Protein AF-Q4W584-F1 (afdb_monomer)

Structure (mmCIF, N/CA/C/O backbone):
data_AF-Q4W584-F1
#
_entry.id   AF-Q4W584-F1
#
loop_
_atom_site.group_PDB
_atom_site.id
_atom_site.type_symbol
_atom_site.label_atom_id
_atom_site.label_alt_id
_atom_site.label_comp_id
_atom_site.label_asym_id
_atom_site.label_entity_id
_atom_site.label_seq_id
_atom_site.pdbx_PDB_ins_code
_atom_site.Cartn_x
_atom_site.Cartn_y
_atom_site.Cartn_z
_atom_site.occupancy
_atom_site.B_iso_or_equiv
_atom_site.auth_seq_id
_atom_site.auth_comp_id
_atom_site.auth_asym_id
_atom_site.auth_atom_id
_atom_site.pdbx_PDB_model_num
ATOM 1 N N . MET A 1 1 ? 17.436 30.138 14.813 1.00 39.62 1 MET A N 1
ATOM 2 C CA . MET A 1 1 ? 16.181 29.634 14.200 1.00 39.62 1 MET A CA 1
ATOM 3 C C . MET A 1 1 ? 16.345 28.454 13.223 1.00 39.62 1 MET A C 1
ATOM 5 O O . MET A 1 1 ? 15.395 27.701 13.071 1.00 39.62 1 MET A O 1
ATOM 9 N N . LEU A 1 2 ? 17.533 28.168 12.662 1.00 39.31 2 LEU A N 1
ATOM 10 C CA . LEU A 1 2 ? 17.764 27.004 11.773 1.00 39.31 2 LEU A CA 1
ATOM 11 C C . LEU A 1 2 ? 17.894 25.613 12.455 1.00 39.31 2 LEU A C 1
ATOM 13 O O . LEU A 1 2 ? 17.966 24.593 11.772 1.00 39.31 2 LEU A O 1
ATOM 17 N N . LYS A 1 3 ? 17.895 25.519 13.794 1.00 31.67 3 LYS A N 1
ATOM 18 C CA . LYS A 1 3 ? 18.042 24.238 14.527 1.00 31.67 3 LYS A CA 1
ATOM 19 C C . LYS A 1 3 ? 16.734 23.434 14.685 1.00 31.67 3 LYS A C 1
ATOM 21 O O . LYS A 1 3 ? 16.803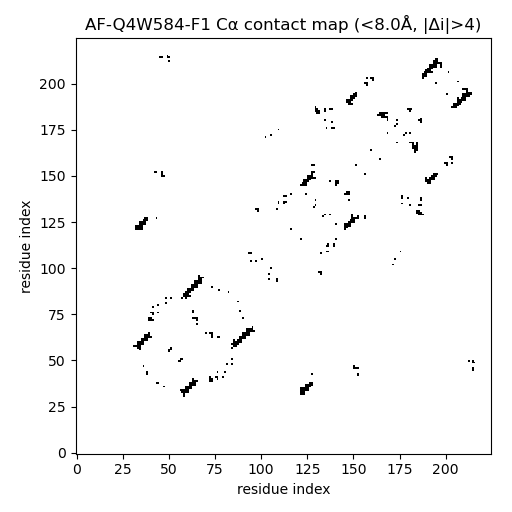 22.233 14.929 1.00 31.67 3 LYS A O 1
ATOM 26 N N . LYS A 1 4 ? 15.552 24.050 14.522 1.00 32.12 4 LYS A N 1
ATOM 27 C CA . LYS A 1 4 ? 14.242 23.368 14.659 1.00 32.12 4 LYS A CA 1
ATOM 28 C C . LYS A 1 4 ? 13.893 22.492 13.444 1.00 32.12 4 LYS A C 1
ATOM 30 O O . LYS A 1 4 ? 13.325 21.422 13.618 1.00 32.12 4 LYS A O 1
ATOM 35 N N . ILE A 1 5 ? 14.331 22.873 12.241 1.00 42.59 5 ILE A N 1
ATOM 36 C CA . ILE A 1 5 ? 14.031 22.148 10.990 1.00 42.59 5 ILE A CA 1
ATOM 37 C C . ILE A 1 5 ? 14.897 20.880 10.840 1.00 42.59 5 ILE A C 1
ATOM 39 O O . ILE A 1 5 ? 14.419 19.853 10.367 1.00 42.59 5 ILE A O 1
ATOM 43 N N . LYS A 1 6 ? 16.137 20.880 11.356 1.00 35.28 6 LYS A N 1
ATOM 44 C CA . LYS A 1 6 ? 16.992 19.673 11.414 1.00 35.28 6 LYS A CA 1
ATOM 45 C C . LYS A 1 6 ? 16.472 18.584 12.369 1.00 35.28 6 LYS A C 1
ATOM 47 O O . LYS A 1 6 ? 16.931 17.448 12.292 1.00 35.28 6 LYS A O 1
ATOM 52 N N . LYS A 1 7 ? 15.527 18.906 13.261 1.00 32.72 7 LYS A N 1
ATOM 53 C CA . LYS A 1 7 ? 15.078 18.016 14.346 1.00 32.72 7 LYS A CA 1
ATOM 54 C C . LYS A 1 7 ? 14.048 16.970 13.898 1.00 32.72 7 LYS A C 1
ATOM 56 O O . LYS A 1 7 ? 14.035 15.878 14.452 1.00 32.72 7 LYS A O 1
ATOM 61 N N . ALA A 1 8 ? 13.257 17.269 12.865 1.00 40.94 8 ALA A N 1
ATOM 62 C CA . ALA A 1 8 ? 12.279 16.337 12.295 1.00 40.94 8 ALA A CA 1
ATOM 63 C C . ALA A 1 8 ? 12.932 15.209 11.469 1.00 40.94 8 ALA A C 1
ATOM 65 O O . ALA A 1 8 ? 12.431 14.092 11.438 1.00 40.94 8 ALA A O 1
ATOM 66 N N . LEU A 1 9 ? 14.086 15.477 10.848 1.00 45.09 9 LEU A N 1
ATOM 67 C CA . LEU A 1 9 ? 14.711 14.563 9.883 1.00 45.09 9 LEU A CA 1
ATOM 68 C C . LEU A 1 9 ? 15.646 13.505 10.502 1.00 45.09 9 LEU A C 1
ATOM 70 O O . LEU A 1 9 ? 15.991 12.544 9.819 1.00 45.09 9 LEU A O 1
ATOM 74 N N . PHE A 1 10 ? 16.070 13.649 11.766 1.00 44.38 10 PHE A N 1
ATOM 75 C CA . PHE A 1 10 ? 17.166 12.831 12.323 1.00 44.38 10 PHE A CA 1
ATOM 76 C C . PHE A 1 10 ? 16.947 12.242 13.732 1.00 44.38 10 PHE A C 1
ATOM 78 O O . PHE A 1 10 ? 17.850 11.578 14.237 1.00 44.38 10 PHE A O 1
ATOM 85 N N . GLN A 1 11 ? 15.788 12.416 14.387 1.00 42.53 11 GLN A N 1
ATOM 86 C CA . GLN A 1 11 ? 15.551 11.855 15.735 1.00 42.53 11 GLN A CA 1
ATOM 87 C C . GLN A 1 11 ? 14.162 11.201 15.905 1.00 42.53 11 GLN A C 1
ATOM 89 O O . GLN A 1 11 ? 13.263 11.801 16.496 1.00 42.53 11 GLN A O 1
ATOM 94 N N . PRO A 1 12 ? 13.982 9.925 15.501 1.00 44.81 12 PRO A N 1
ATOM 95 C CA . PRO A 1 12 ? 12.712 9.199 15.644 1.00 44.81 12 PRO A CA 1
ATOM 96 C C . PRO A 1 12 ? 12.281 8.943 17.101 1.00 44.81 12 PRO A C 1
ATOM 98 O O . PRO A 1 12 ? 11.175 8.461 17.327 1.00 44.81 12 PRO A O 1
ATOM 101 N N . LYS A 1 13 ? 13.126 9.252 18.097 1.00 45.41 13 LYS A N 1
ATOM 102 C CA . LYS A 1 13 ? 12.775 9.162 19.525 1.00 45.41 13 LYS A CA 1
ATOM 103 C C . LYS A 1 13 ? 11.907 10.328 20.020 1.00 45.41 13 LYS A C 1
ATOM 105 O O . LYS A 1 13 ? 11.156 10.123 20.961 1.00 45.41 13 LYS A O 1
ATOM 110 N N . LYS A 1 14 ? 11.957 11.517 19.398 1.00 37.31 14 LYS A N 1
ATOM 111 C CA . LYS A 1 14 ? 11.139 12.670 19.835 1.00 37.31 14 LYS A CA 1
ATOM 112 C C . LYS A 1 14 ? 9.756 12.763 19.190 1.00 37.31 14 LYS A C 1
ATOM 114 O O . LYS A 1 14 ? 8.889 13.374 19.790 1.00 37.31 14 LYS A O 1
ATOM 119 N N . PHE A 1 15 ? 9.514 12.078 18.068 1.00 42.91 15 PHE A N 1
ATOM 120 C CA . PHE A 1 15 ? 8.156 11.895 17.525 1.00 42.91 15 PHE A CA 1
ATOM 121 C C . PHE A 1 15 ? 7.217 11.230 18.549 1.00 42.91 15 PHE A C 1
ATOM 123 O O . PHE A 1 15 ? 6.061 11.608 18.675 1.00 42.91 15 PHE A O 1
ATOM 130 N N . PHE A 1 16 ? 7.744 10.290 19.340 1.00 47.41 16 PHE A N 1
ATOM 131 C CA . PHE A 1 16 ? 6.968 9.574 20.352 1.00 47.41 16 PHE A CA 1
ATOM 132 C C . PHE A 1 16 ? 6.954 10.232 21.737 1.00 47.41 16 PHE A C 1
ATOM 134 O O . PHE A 1 16 ? 6.159 9.818 22.570 1.00 47.41 16 PHE A O 1
ATOM 141 N N . GLN A 1 17 ? 7.773 11.259 21.998 1.00 45.34 17 GLN A N 1
ATOM 142 C CA . GLN A 1 17 ? 7.655 12.006 23.258 1.00 45.34 17 GLN A CA 1
ATOM 143 C C . GLN A 1 17 ? 6.410 12.902 23.259 1.00 45.34 17 GLN A C 1
ATOM 145 O O . GLN A 1 17 ? 5.771 13.019 24.294 1.00 45.34 17 GLN A O 1
ATOM 150 N N . ASP A 1 18 ? 5.981 13.394 22.094 1.00 35.00 18 ASP A N 1
ATOM 151 C CA . ASP A 1 18 ? 4.674 14.055 21.943 1.00 35.00 18 ASP A CA 1
ATOM 152 C C . ASP A 1 18 ? 3.525 13.037 21.747 1.00 35.00 18 ASP A C 1
ATOM 154 O O . ASP A 1 18 ? 2.355 13.397 21.780 1.00 35.00 18 ASP A O 1
ATOM 158 N N . SER A 1 19 ? 3.851 11.744 21.596 1.00 40.00 19 SER A N 1
ATOM 159 C CA . SER A 1 19 ? 2.899 10.619 21.648 1.00 40.00 19 SER A CA 1
ATOM 160 C C . SER A 1 19 ? 2.818 9.977 23.043 1.00 40.00 19 SER A C 1
ATOM 162 O O . SER A 1 19 ? 2.273 8.881 23.173 1.00 40.00 19 SER A O 1
ATOM 164 N N . MET A 1 20 ? 3.310 10.648 24.099 1.00 34.47 20 MET A N 1
ATOM 165 C CA . MET A 1 20 ? 3.078 10.293 25.515 1.00 34.47 20 MET A CA 1
ATOM 166 C C . MET A 1 20 ? 1.612 10.520 25.951 1.00 34.47 20 MET A C 1
ATOM 168 O O . MET A 1 20 ? 1.325 10.973 27.052 1.00 34.47 20 MET A O 1
ATOM 172 N N . TRP A 1 21 ? 0.674 10.181 25.071 1.00 34.88 21 TRP A N 1
ATOM 173 C CA . TRP A 1 21 ? -0.704 9.812 25.392 1.00 34.88 21 TRP A CA 1
ATOM 174 C C . TRP A 1 21 ? -0.982 8.339 25.052 1.00 34.88 21 TRP A C 1
ATOM 176 O O . TRP A 1 21 ? -2.115 7.879 25.090 1.00 34.88 21 TRP A O 1
ATOM 186 N N . LEU A 1 22 ? 0.069 7.570 24.750 1.00 39.16 22 LEU A N 1
ATOM 187 C CA . LEU A 1 22 ? 0.070 6.113 24.843 1.00 39.16 22 LEU A CA 1
ATOM 188 C C . LEU A 1 22 ? 0.455 5.714 26.275 1.00 39.16 22 LEU A C 1
ATOM 190 O O . LEU A 1 22 ? 1.467 5.053 26.504 1.00 39.16 22 LEU A O 1
ATOM 194 N N . THR A 1 23 ? -0.330 6.169 27.254 1.00 34.34 23 THR A N 1
ATOM 195 C CA . THR A 1 23 ? -0.367 5.531 28.568 1.00 34.34 23 THR A CA 1
ATOM 196 C C . THR A 1 23 ? -0.984 4.154 28.375 1.00 34.34 23 THR A C 1
ATOM 198 O O . THR A 1 23 ? -2.119 3.989 27.933 1.00 34.34 23 THR A O 1
ATOM 201 N N . THR A 1 24 ? -0.176 3.140 28.644 1.00 37.69 24 THR A N 1
ATOM 202 C CA . THR A 1 24 ? -0.560 1.737 28.626 1.00 37.69 24 THR A CA 1
ATOM 203 C C . THR A 1 24 ? -1.602 1.483 29.711 1.00 37.69 24 THR A C 1
ATOM 205 O O . THR A 1 24 ? -1.254 1.266 30.870 1.00 37.69 24 THR A O 1
ATOM 208 N N . SER A 1 25 ? -2.880 1.484 29.333 1.00 34.62 25 SER A N 1
ATOM 209 C CA . SER A 1 25 ? -3.851 0.613 29.996 1.00 34.62 25 SER A CA 1
ATOM 210 C C . SER A 1 25 ? -3.393 -0.836 29.775 1.00 34.62 25 SER A C 1
ATOM 212 O O . SER A 1 25 ? -2.903 -1.139 28.678 1.00 34.62 25 SER A O 1
ATOM 214 N N . PRO A 1 26 ? -3.471 -1.731 30.775 1.00 37.78 26 PRO A N 1
ATOM 215 C CA . PRO A 1 26 ? -3.105 -3.126 30.586 1.00 37.78 26 PRO A CA 1
ATOM 216 C C . PRO A 1 26 ? -4.083 -3.742 29.581 1.00 37.78 26 PRO A C 1
ATOM 218 O O . PRO A 1 26 ? -5.236 -4.025 29.896 1.00 37.78 26 PRO A O 1
ATOM 221 N N . PHE A 1 27 ? -3.629 -3.891 28.336 1.00 33.59 27 PHE A N 1
ATOM 222 C CA . PHE A 1 27 ? -4.376 -4.545 27.271 1.00 33.59 27 PHE A CA 1
ATOM 223 C C . PHE A 1 27 ? -4.521 -6.026 27.616 1.00 33.59 27 PHE A C 1
ATOM 225 O O . PHE A 1 27 ? -3.619 -6.832 27.384 1.00 33.59 27 PHE A O 1
ATOM 232 N N . TYR A 1 28 ? -5.672 -6.375 28.178 1.00 35.62 28 TYR A N 1
ATOM 233 C CA . TYR A 1 28 ? -6.137 -7.749 28.223 1.00 35.62 28 TYR A CA 1
ATOM 234 C C . TYR A 1 28 ? -6.436 -8.235 26.795 1.00 35.62 28 TYR A C 1
ATOM 236 O O . TYR A 1 28 ? -6.962 -7.510 25.949 1.00 35.62 28 TYR A O 1
ATOM 244 N N . LEU A 1 29 ? -6.012 -9.468 26.528 1.00 45.41 29 LEU A N 1
ATOM 245 C CA . LEU A 1 29 ? -5.977 -10.140 25.233 1.00 45.41 29 LEU A CA 1
ATOM 246 C C . LEU A 1 29 ? -7.365 -10.310 24.592 1.00 45.41 29 LEU A C 1
ATOM 248 O O . LEU A 1 29 ? -8.146 -11.152 25.013 1.00 45.41 29 LEU A O 1
ATOM 252 N N . THR A 1 30 ? -7.624 -9.562 23.519 1.00 43.41 30 THR A N 1
ATOM 253 C CA . THR A 1 30 ? -8.010 -10.036 22.167 1.00 43.41 30 THR A CA 1
ATOM 254 C C . THR A 1 30 ? -8.001 -8.814 21.232 1.00 43.41 30 THR A C 1
ATOM 256 O O . THR A 1 30 ? -8.691 -7.841 21.525 1.00 43.41 30 THR A O 1
ATOM 259 N N . PRO A 1 31 ? -7.225 -8.764 20.129 1.00 42.69 31 PRO A N 1
ATOM 260 C CA . PRO A 1 31 ? -7.200 -7.552 19.316 1.00 42.69 31 PRO A CA 1
ATOM 261 C C . PRO A 1 31 ? -8.364 -7.554 18.310 1.00 42.69 31 PRO A C 1
ATOM 263 O O . PRO A 1 31 ? -8.594 -8.579 17.655 1.00 42.69 31 PRO A O 1
ATOM 266 N N . PRO A 1 32 ? -9.071 -6.427 18.095 1.00 50.06 32 PRO A N 1
ATOM 267 C CA . PRO A 1 32 ? -9.880 -6.292 16.900 1.00 50.06 32 PRO A CA 1
ATOM 268 C C . PRO A 1 32 ? -8.933 -6.275 15.690 1.00 50.06 32 PRO A C 1
ATOM 270 O O . PRO A 1 32 ? -7.861 -5.673 15.701 1.00 50.06 32 PRO A O 1
ATOM 273 N N . ARG A 1 33 ? -9.283 -7.023 14.649 1.00 60.34 33 ARG A N 1
ATOM 274 C CA . ARG A 1 33 ? -8.438 -7.250 13.471 1.00 60.34 33 ARG A CA 1
ATOM 275 C C . ARG A 1 33 ? -8.385 -5.981 12.603 1.00 60.34 33 ARG A C 1
ATOM 277 O O . ARG A 1 33 ? -9.228 -5.807 11.733 1.00 60.34 33 ARG A O 1
ATOM 284 N N . ASN A 1 34 ? -7.415 -5.097 12.853 1.00 84.31 34 ASN A N 1
ATOM 285 C CA . ASN A 1 34 ? -7.318 -3.779 12.204 1.00 84.31 34 ASN A CA 1
ATOM 286 C C . ASN A 1 34 ? -6.942 -3.840 10.710 1.00 84.31 34 ASN A C 1
ATOM 288 O O . ASN A 1 34 ? -6.159 -4.696 10.274 1.00 84.31 34 ASN A O 1
ATOM 292 N N . ASN A 1 35 ? -7.448 -2.863 9.951 1.00 96.38 35 ASN A N 1
ATOM 293 C CA . ASN A 1 35 ? -7.189 -2.655 8.525 1.00 96.38 35 ASN A CA 1
ATOM 294 C C . ASN A 1 35 ? -6.183 -1.510 8.324 1.00 96.38 35 ASN A C 1
ATOM 296 O O . ASN A 1 35 ? -6.482 -0.367 8.658 1.00 96.38 35 ASN A O 1
ATOM 300 N N . LEU A 1 36 ? -5.005 -1.778 7.756 1.00 97.50 36 LEU A N 1
ATOM 301 C CA . LEU A 1 36 ? -4.013 -0.747 7.435 1.00 97.50 36 LEU A CA 1
ATOM 302 C C . LEU A 1 36 ? -4.056 -0.386 5.949 1.00 97.50 36 LEU A C 1
ATOM 304 O O . LEU A 1 36 ? -3.663 -1.184 5.100 1.00 97.50 36 LEU A O 1
ATOM 308 N N . PHE A 1 37 ? -4.457 0.843 5.645 1.00 98.25 37 PHE A N 1
ATOM 309 C CA . PHE A 1 37 ? -4.428 1.417 4.304 1.00 98.25 37 PHE A CA 1
ATOM 310 C C . PHE A 1 37 ? -3.170 2.256 4.113 1.00 98.25 37 PHE A C 1
ATOM 312 O O . PHE A 1 37 ? -2.869 3.126 4.931 1.00 98.25 37 PHE A O 1
ATOM 319 N N . VAL A 1 38 ? -2.443 2.027 3.021 1.00 98.06 38 VAL A N 1
ATOM 320 C CA . VAL A 1 38 ? -1.234 2.788 2.688 1.00 98.06 38 VAL A CA 1
ATOM 321 C C . VAL A 1 38 ? -1.419 3.480 1.345 1.00 98.06 38 VAL A C 1
ATOM 323 O O . VAL A 1 38 ? -1.563 2.820 0.317 1.00 98.06 38 VAL A O 1
ATOM 326 N N . ILE A 1 39 ? -1.398 4.813 1.361 1.00 97.62 39 ILE A N 1
ATOM 327 C CA . ILE A 1 39 ? -1.640 5.659 0.187 1.00 97.62 39 ILE A CA 1
ATOM 328 C C . ILE A 1 39 ? -0.565 6.738 0.045 1.00 97.62 39 ILE A C 1
ATOM 330 O O . ILE A 1 39 ? 0.207 6.994 0.963 1.00 97.62 39 ILE A O 1
ATOM 334 N N . SER A 1 40 ? -0.532 7.410 -1.098 1.00 96.06 40 SER A N 1
ATOM 335 C CA . SER A 1 40 ? 0.436 8.453 -1.451 1.00 96.06 40 SER A CA 1
ATOM 336 C C . SER A 1 40 ? -0.197 9.673 -2.131 1.00 96.06 40 SER A C 1
ATOM 338 O O . SER A 1 40 ? 0.434 10.728 -2.213 1.00 96.06 40 SER A O 1
ATOM 340 N N . ASN A 1 41 ? -1.439 9.561 -2.615 1.00 95.44 41 ASN A N 1
ATOM 341 C CA . ASN A 1 41 ? -2.108 10.618 -3.371 1.00 95.44 41 ASN A CA 1
ATOM 342 C C . ASN A 1 41 ? -3.632 10.661 -3.119 1.00 95.44 41 ASN A C 1
ATOM 344 O O . ASN A 1 41 ? -4.192 9.804 -2.434 1.00 95.44 41 ASN A O 1
ATOM 348 N N . LEU A 1 42 ? -4.297 11.692 -3.653 1.00 94.31 42 LEU A N 1
ATOM 349 C CA . LEU A 1 42 ? -5.730 11.935 -3.446 1.00 94.31 42 LEU A CA 1
ATOM 350 C C . LEU A 1 42 ? -6.631 10.947 -4.205 1.00 94.31 42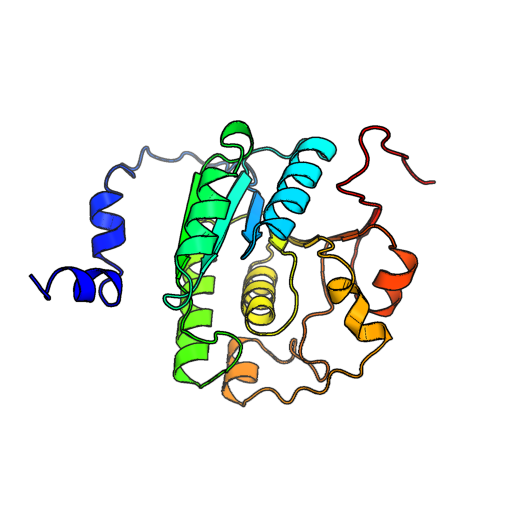 LEU A C 1
ATOM 352 O O . LEU A 1 42 ? -7.676 10.560 -3.690 1.00 94.31 42 LEU A O 1
ATOM 356 N N . GLY A 1 43 ? -6.223 10.503 -5.397 1.00 93.62 43 GLY A N 1
ATOM 357 C CA . GLY A 1 43 ? -6.966 9.492 -6.155 1.00 93.62 43 GLY A CA 1
ATOM 358 C C . GLY A 1 43 ? -7.079 8.183 -5.373 1.00 93.62 43 GLY A C 1
ATOM 359 O O . GLY A 1 43 ? -8.167 7.630 -5.228 1.00 93.62 43 GLY A O 1
ATOM 360 N N . GLN A 1 44 ? -5.975 7.763 -4.755 1.00 96.25 44 GLN A N 1
ATOM 361 C CA . GLN A 1 44 ? -5.922 6.590 -3.885 1.00 96.25 44 GLN A CA 1
ATOM 362 C C . GLN A 1 44 ? -6.817 6.731 -2.643 1.00 96.25 44 GLN A C 1
ATOM 364 O O . GLN A 1 44 ? -7.483 5.771 -2.257 1.00 96.25 44 GLN A O 1
ATOM 369 N N . LEU A 1 45 ? -6.894 7.926 -2.041 1.00 97.00 45 LEU A N 1
ATOM 370 C CA . LEU A 1 45 ? -7.807 8.183 -0.922 1.00 97.00 45 LEU A CA 1
ATOM 371 C C . LEU A 1 45 ? -9.267 7.926 -1.323 1.00 97.00 45 LEU A C 1
ATOM 373 O O . LEU A 1 45 ? -10.001 7.276 -0.581 1.00 97.00 45 LEU A O 1
ATOM 377 N N . ASN A 1 46 ? -9.686 8.398 -2.498 1.00 95.12 46 ASN A N 1
ATOM 378 C CA . ASN A 1 46 ? -11.060 8.215 -2.968 1.00 95.12 46 ASN A CA 1
ATOM 379 C C . ASN A 1 46 ? -11.410 6.731 -3.149 1.00 95.12 46 ASN A C 1
ATOM 381 O O . ASN A 1 46 ? -12.481 6.299 -2.716 1.00 95.12 46 ASN A O 1
ATOM 385 N N . GLN A 1 47 ? -10.491 5.944 -3.716 1.00 95.44 47 GLN A N 1
ATOM 386 C CA . GLN A 1 47 ? -10.642 4.494 -3.872 1.00 95.44 47 GLN A CA 1
ATOM 387 C C . GLN A 1 47 ? -10.783 3.798 -2.511 1.00 95.44 47 GLN A C 1
ATOM 389 O O . GLN A 1 47 ? -11.745 3.065 -2.280 1.00 95.44 47 GLN A O 1
ATOM 394 N N . VAL A 1 48 ? -9.879 4.096 -1.570 1.00 96.88 48 VAL A N 1
ATOM 395 C CA . VAL A 1 48 ? -9.891 3.519 -0.217 1.00 96.88 48 VAL A CA 1
ATOM 396 C C . VAL A 1 48 ? -11.184 3.841 0.528 1.00 96.88 48 VAL A C 1
ATOM 398 O O . VAL A 1 48 ? -11.825 2.940 1.062 1.00 96.88 48 VAL A O 1
ATOM 401 N N . GLN A 1 49 ? -11.609 5.106 0.547 1.00 97.00 49 GLN A N 1
ATOM 402 C CA . GLN A 1 49 ? -12.835 5.496 1.249 1.00 97.00 49 GLN A CA 1
ATOM 403 C C . GLN A 1 49 ? -14.079 4.844 0.640 1.00 97.00 49 GLN A C 1
ATOM 405 O O . GLN A 1 49 ? -15.019 4.523 1.366 1.00 97.00 49 GLN A O 1
ATOM 410 N N . SER A 1 50 ? -14.095 4.644 -0.678 1.00 95.62 50 SER A N 1
ATOM 411 C CA . SER A 1 50 ? -15.196 3.961 -1.363 1.00 95.62 50 SER A CA 1
ATOM 412 C C . SER A 1 50 ? -15.232 2.480 -0.998 1.00 95.62 50 SER A C 1
ATOM 414 O O . SER A 1 50 ? -16.291 1.969 -0.640 1.00 95.62 50 SER A O 1
ATOM 416 N N . LEU A 1 51 ? -14.073 1.811 -0.991 1.00 96.00 51 LEU A N 1
ATOM 417 C CA . LEU A 1 51 ? -13.959 0.417 -0.568 1.00 96.00 51 LEU A CA 1
ATOM 418 C C . LEU A 1 51 ? -14.427 0.226 0.879 1.00 96.00 51 LEU A C 1
ATOM 420 O O . LEU A 1 51 ? -15.246 -0.654 1.132 1.00 96.00 51 LEU A O 1
ATOM 424 N N . ILE A 1 52 ? -13.962 1.078 1.802 1.00 96.00 52 ILE A N 1
ATOM 425 C CA . ILE A 1 52 ? -14.357 1.035 3.218 1.00 96.00 52 ILE A CA 1
ATOM 426 C C . ILE A 1 52 ? -15.879 1.113 3.354 1.00 96.00 52 ILE A C 1
ATOM 428 O O . ILE A 1 52 ? -16.465 0.311 4.075 1.00 96.00 52 ILE A O 1
ATOM 432 N N . LYS A 1 53 ? -16.531 2.041 2.642 1.00 95.25 53 LYS A N 1
ATOM 433 C CA . LYS A 1 53 ? -17.991 2.206 2.697 1.00 95.25 53 LYS A CA 1
ATOM 434 C C . LYS A 1 53 ? -18.736 1.000 2.128 1.00 95.25 53 LYS A C 1
ATOM 436 O O . LYS A 1 53 ? -19.665 0.515 2.763 1.00 95.25 53 LYS A O 1
ATOM 441 N N . ILE A 1 54 ? -18.330 0.513 0.954 1.00 91.56 54 ILE A N 1
ATOM 442 C CA . ILE A 1 54 ? -18.994 -0.607 0.268 1.00 91.56 54 ILE A CA 1
ATOM 443 C C . ILE A 1 54 ? -18.863 -1.898 1.080 1.00 91.56 54 ILE A C 1
ATOM 445 O O . ILE A 1 54 ? -19.843 -2.611 1.275 1.00 91.56 54 ILE A O 1
ATOM 449 N N . GLN A 1 55 ? -17.661 -2.186 1.582 1.00 91.56 55 GLN A N 1
ATOM 450 C CA . GLN A 1 55 ? -17.376 -3.399 2.354 1.00 91.56 55 GLN A CA 1
ATOM 451 C C . GLN A 1 55 ? -17.667 -3.241 3.850 1.00 91.56 55 GLN A C 1
ATOM 453 O O . GLN A 1 55 ? -17.478 -4.193 4.603 1.00 91.56 55 GLN A O 1
ATOM 458 N N . LYS A 1 56 ? -18.134 -2.059 4.277 1.00 92.38 56 LYS A N 1
ATOM 459 C CA . LYS A 1 56 ? -18.427 -1.712 5.676 1.00 92.38 56 LYS A CA 1
ATOM 460 C C . LYS A 1 56 ? -17.256 -2.044 6.613 1.00 92.38 56 LYS A C 1
ATOM 462 O O . LYS A 1 56 ? -17.454 -2.578 7.701 1.00 92.38 56 LYS A O 1
ATOM 467 N N . LEU A 1 57 ? -16.031 -1.753 6.171 1.00 93.62 57 LEU A N 1
ATOM 468 C CA . LEU A 1 57 ? -14.817 -2.036 6.938 1.00 93.62 57 LEU A CA 1
ATOM 469 C C . LEU A 1 57 ? -14.738 -1.112 8.155 1.00 93.62 57 LEU A C 1
ATOM 471 O O . LEU A 1 57 ? -14.910 0.103 8.035 1.00 93.62 57 LEU A O 1
ATOM 475 N N . THR A 1 58 ? -14.434 -1.680 9.315 1.00 92.69 58 THR A N 1
ATOM 476 C CA . THR A 1 58 ? -14.229 -0.951 10.572 1.00 92.69 58 THR A CA 1
ATOM 477 C C . THR A 1 58 ? -12.777 -1.059 11.031 1.00 92.69 58 THR A C 1
ATOM 479 O O . THR A 1 58 ? -11.991 -1.830 10.478 1.00 92.69 58 THR A O 1
ATOM 482 N N . ASN A 1 59 ? -12.407 -0.260 12.033 1.00 92.94 59 ASN A N 1
ATOM 483 C CA . ASN A 1 59 ? -11.081 -0.263 12.656 1.00 92.94 59 ASN A CA 1
ATOM 484 C C . ASN A 1 59 ? -9.955 -0.037 11.636 1.00 92.94 59 ASN A C 1
ATOM 486 O O . ASN A 1 59 ? -9.003 -0.814 11.486 1.00 92.94 59 ASN A O 1
ATOM 490 N N . ASN A 1 60 ? -10.136 1.028 10.853 1.00 95.69 60 ASN A N 1
ATOM 491 C CA . ASN A 1 60 ? -9.268 1.373 9.739 1.00 95.69 60 ASN A CA 1
ATOM 492 C C . ASN A 1 60 ? -8.212 2.389 10.174 1.00 95.69 60 ASN A C 1
ATOM 494 O O . ASN A 1 60 ? -8.519 3.421 10.771 1.00 95.69 60 ASN A O 1
ATOM 498 N N . LEU A 1 61 ? -6.972 2.139 9.780 1.00 95.75 61 LEU A N 1
ATOM 499 C CA . LEU A 1 61 ? -5.838 3.031 9.954 1.00 95.75 61 LEU A CA 1
ATOM 500 C C . LEU A 1 61 ? -5.349 3.483 8.584 1.00 95.75 61 LEU A C 1
ATOM 502 O O . LEU A 1 61 ? -5.228 2.673 7.663 1.00 95.75 61 LEU A O 1
ATOM 506 N N . LEU A 1 62 ? -5.022 4.765 8.457 1.00 96.31 62 LEU A N 1
ATOM 507 C CA . LEU A 1 62 ? -4.480 5.329 7.226 1.00 96.31 62 LEU A CA 1
ATOM 508 C C . LEU A 1 62 ? -3.026 5.749 7.421 1.00 96.31 62 LEU A C 1
ATOM 510 O O . LEU A 1 62 ? -2.712 6.519 8.323 1.00 96.31 62 LEU A O 1
ATOM 514 N N . VAL A 1 63 ? -2.140 5.304 6.536 1.00 96.31 63 VAL A N 1
ATOM 515 C CA . VAL A 1 63 ? -0.770 5.8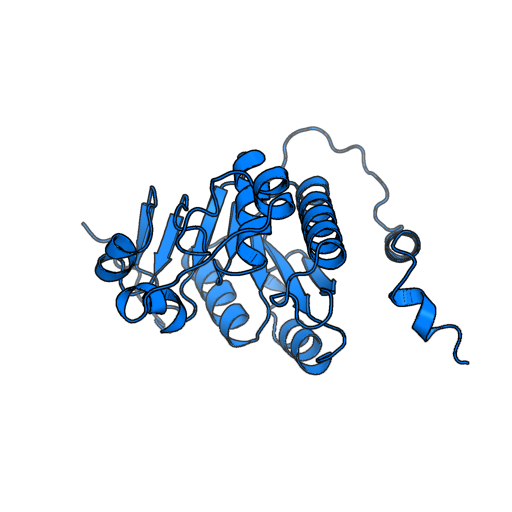12 6.416 1.00 96.31 63 VAL A CA 1
ATOM 516 C C . VAL A 1 63 ? -0.625 6.529 5.081 1.00 96.31 63 VAL A C 1
ATOM 518 O O . VAL A 1 63 ? -0.771 5.934 4.014 1.00 96.31 63 VAL A O 1
ATOM 521 N N . ILE A 1 64 ? -0.293 7.814 5.151 1.00 95.75 64 ILE A N 1
ATOM 522 C CA . ILE A 1 64 ? -0.037 8.676 4.002 1.00 95.75 64 ILE A CA 1
ATOM 523 C C . ILE A 1 64 ? 1.478 8.775 3.810 1.00 95.75 64 ILE A C 1
ATOM 525 O O . ILE A 1 64 ? 2.188 9.435 4.575 1.00 95.75 64 ILE A O 1
ATOM 529 N N . LEU A 1 65 ? 1.977 8.109 2.775 1.00 96.00 65 LEU A N 1
ATOM 530 C CA . LEU A 1 65 ? 3.365 8.170 2.344 1.00 96.00 65 LEU A CA 1
ATOM 531 C C . LEU A 1 65 ? 3.646 9.520 1.682 1.00 96.00 65 LEU A C 1
ATOM 533 O O . LEU A 1 65 ? 2.902 9.967 0.810 1.00 96.00 65 LEU A O 1
ATOM 537 N N . TYR A 1 66 ? 4.753 10.156 2.050 1.00 94.31 66 TYR A N 1
ATOM 538 C CA . TYR A 1 66 ? 5.185 11.399 1.417 1.00 94.31 66 TYR A CA 1
ATOM 539 C C . TYR A 1 66 ? 6.705 11.511 1.358 1.00 94.31 66 TYR A C 1
ATOM 541 O O . TYR A 1 66 ? 7.426 10.709 1.938 1.00 94.31 66 TYR A O 1
ATOM 549 N N . THR A 1 67 ? 7.215 12.523 0.658 1.00 93.81 67 THR A N 1
ATOM 550 C CA . THR A 1 67 ? 8.636 12.894 0.717 1.00 93.81 67 THR A CA 1
ATOM 551 C C . THR A 1 67 ? 8.757 14.386 0.987 1.00 93.81 67 THR A C 1
ATOM 553 O O . THR A 1 67 ? 7.877 15.159 0.602 1.00 93.81 67 THR A O 1
ATOM 556 N N . SER A 1 68 ? 9.886 14.829 1.541 1.00 91.38 68 SER A N 1
ATOM 557 C CA . SER A 1 68 ? 10.176 16.262 1.712 1.00 91.38 68 SER A CA 1
ATOM 558 C C . SER A 1 68 ? 10.131 17.100 0.424 1.00 91.38 68 SER A C 1
ATOM 560 O O . SER A 1 68 ? 10.115 18.324 0.514 1.00 91.38 68 SER A O 1
ATOM 562 N N . LYS A 1 69 ? 10.104 16.488 -0.774 1.00 92.50 69 LYS A N 1
ATOM 563 C CA . LYS A 1 69 ? 9.952 17.213 -2.049 1.00 92.50 69 LYS A CA 1
ATOM 564 C C . LYS A 1 69 ? 8.526 17.740 -2.253 1.00 92.50 69 LYS A C 1
ATOM 566 O O . LYS A 1 69 ? 8.350 18.748 -2.926 1.00 92.50 69 LYS A O 1
ATOM 571 N N . ASN A 1 70 ? 7.514 17.077 -1.689 1.00 89.31 70 ASN A N 1
ATOM 572 C CA . ASN A 1 70 ? 6.117 17.470 -1.846 1.00 89.31 70 ASN A CA 1
ATOM 573 C C . ASN A 1 70 ? 5.356 17.334 -0.522 1.00 89.31 70 ASN A C 1
ATOM 575 O O . ASN A 1 70 ? 4.801 16.285 -0.211 1.00 89.31 70 ASN A O 1
ATOM 579 N N . LEU A 1 71 ? 5.307 18.432 0.234 1.00 92.31 71 LEU A N 1
ATOM 580 C CA . LEU A 1 71 ? 4.523 18.532 1.469 1.00 92.31 71 LEU A CA 1
ATOM 581 C C . LEU A 1 71 ? 3.076 18.987 1.226 1.00 92.31 71 LEU A C 1
ATOM 583 O O . LEU A 1 71 ? 2.268 18.945 2.150 1.00 92.31 71 LEU A O 1
ATOM 587 N N . LYS A 1 72 ? 2.740 19.443 0.010 1.00 95.06 72 LYS A N 1
ATOM 588 C CA . LYS A 1 72 ? 1.380 19.888 -0.329 1.00 95.06 72 LYS A CA 1
ATOM 589 C C . LYS A 1 72 ? 0.432 18.694 -0.410 1.00 95.06 72 LYS A C 1
ATOM 591 O O . LYS A 1 72 ? -0.639 18.733 0.184 1.00 95.06 72 LYS A O 1
ATOM 596 N N . MET A 1 73 ? 0.859 17.614 -1.066 1.00 93.62 73 MET A N 1
ATOM 597 C CA . MET A 1 73 ? 0.022 16.423 -1.211 1.00 93.62 73 MET A CA 1
ATOM 598 C C . MET A 1 73 ? -0.380 15.736 0.100 1.00 93.62 73 MET A C 1
ATOM 600 O O . MET A 1 73 ? -1.577 15.533 0.286 1.00 93.62 73 MET A O 1
ATOM 604 N N . PRO A 1 74 ? 0.528 15.405 1.040 1.00 93.88 74 PRO A N 1
ATOM 605 C CA . PRO A 1 74 ? 0.114 14.773 2.294 1.00 93.88 74 PRO A CA 1
ATOM 606 C C . PRO A 1 74 ? -0.847 15.644 3.110 1.00 93.88 74 PRO A C 1
ATOM 608 O O . PRO A 1 74 ? -1.759 15.112 3.734 1.00 93.88 74 PRO A O 1
ATOM 611 N N . LYS A 1 75 ? -0.693 16.977 3.066 1.00 92.44 75 LYS A N 1
ATOM 612 C CA . LYS A 1 75 ? -1.631 17.912 3.706 1.00 92.44 75 LYS A CA 1
ATOM 613 C C . LYS A 1 75 ? -3.014 17.843 3.066 1.00 92.44 75 LYS A C 1
ATOM 615 O O . LYS A 1 75 ? -3.995 17.707 3.787 1.00 92.44 75 LYS A O 1
ATOM 620 N N . LEU A 1 76 ? -3.078 17.887 1.734 1.00 95.44 76 LEU A N 1
ATOM 621 C CA . LEU A 1 76 ? -4.336 17.803 0.994 1.00 95.44 76 LEU A CA 1
ATOM 622 C C . LEU A 1 76 ? -5.064 16.480 1.267 1.00 95.44 76 LEU A C 1
ATOM 624 O O . LEU A 1 76 ? -6.257 16.487 1.554 1.00 95.44 76 LEU A O 1
ATOM 628 N N . VAL A 1 77 ? -4.344 15.355 1.232 1.00 95.12 77 VAL A N 1
ATOM 629 C CA . VAL A 1 77 ? -4.903 14.029 1.543 1.00 95.12 77 VAL A CA 1
ATOM 630 C C . VAL A 1 77 ? -5.425 13.990 2.978 1.00 95.12 77 VAL A C 1
ATOM 632 O O . VAL A 1 77 ? -6.565 13.596 3.197 1.00 95.12 77 VAL A O 1
ATOM 635 N N . HIS A 1 78 ? -4.634 14.449 3.951 1.00 93.50 78 HIS A N 1
ATOM 636 C CA . HIS A 1 78 ? -5.046 14.472 5.354 1.00 93.50 78 HIS A CA 1
ATOM 637 C C . HIS A 1 78 ? -6.284 15.354 5.592 1.00 93.50 78 HIS A C 1
ATOM 639 O O . HIS A 1 78 ? -7.154 14.994 6.377 1.00 93.50 78 HIS A O 1
ATOM 645 N N . GLN A 1 79 ? -6.381 16.508 4.927 1.00 94.25 79 GLN A N 1
ATOM 646 C CA . GLN A 1 79 ? -7.543 17.400 5.020 1.00 94.25 79 GLN A CA 1
ATOM 647 C C . GLN A 1 79 ? -8.793 16.818 4.351 1.00 94.25 79 GLN A C 1
ATOM 649 O O . GLN A 1 79 ? -9.897 17.041 4.835 1.00 94.25 79 GLN A O 1
ATOM 654 N N . SER A 1 80 ? -8.617 16.071 3.259 1.00 96.44 80 SER A N 1
ATOM 655 C CA . SER A 1 80 ? -9.721 15.486 2.484 1.00 96.44 80 SER A CA 1
ATOM 656 C C . SER A 1 80 ? -10.224 14.156 3.054 1.00 96.44 80 SER A C 1
ATOM 658 O O . SER A 1 80 ? -11.277 13.669 2.644 1.00 96.44 80 SER A O 1
ATOM 660 N N . ALA A 1 81 ? -9.470 13.537 3.965 1.00 95.94 81 ALA A N 1
ATOM 661 C CA . ALA A 1 81 ? -9.839 12.267 4.570 1.00 95.94 81 ALA A CA 1
ATOM 662 C C . ALA A 1 81 ? -11.060 12.426 5.487 1.00 95.94 81 ALA A C 1
ATOM 664 O O . ALA A 1 81 ? -11.071 13.230 6.420 1.00 95.94 81 ALA A O 1
ATOM 665 N N . ASN A 1 82 ? -12.084 11.610 5.246 1.00 96.25 82 ASN A N 1
ATOM 666 C CA . ASN A 1 82 ? -13.235 11.488 6.122 1.00 96.25 82 ASN A CA 1
ATOM 667 C C . ASN A 1 82 ? -12.808 10.785 7.414 1.00 96.25 82 ASN A C 1
ATOM 669 O O . ASN A 1 82 ? -12.616 9.569 7.446 1.00 96.25 82 ASN A O 1
ATOM 673 N N . LYS A 1 83 ? -12.693 11.570 8.485 1.00 91.75 83 LYS A N 1
ATOM 674 C CA . LYS A 1 83 ? -12.230 11.115 9.799 1.00 91.75 83 LYS A CA 1
ATOM 675 C C . LYS A 1 83 ? -13.125 10.044 10.425 1.00 91.75 83 LYS A C 1
ATOM 677 O O . LYS A 1 83 ? -12.637 9.265 11.224 1.00 91.75 83 LYS A O 1
ATOM 682 N N . ASN A 1 84 ? -14.391 9.939 10.019 1.00 95.00 84 ASN A N 1
ATOM 683 C CA . ASN A 1 84 ? -15.289 8.900 10.530 1.00 95.00 84 ASN A CA 1
ATOM 684 C C . ASN A 1 84 ? -14.962 7.510 9.963 1.00 95.00 84 ASN A C 1
ATOM 686 O O . ASN A 1 84 ? -15.460 6.512 10.469 1.00 95.00 84 ASN A O 1
ATOM 690 N N . LEU A 1 85 ? -14.160 7.433 8.895 1.00 95.25 85 LEU A N 1
ATOM 691 C CA . LEU A 1 85 ? -13.755 6.164 8.292 1.00 95.25 85 LEU A CA 1
ATOM 692 C C . LEU A 1 85 ? -12.459 5.611 8.878 1.00 95.25 85 LEU A C 1
ATOM 694 O O . LEU A 1 85 ? -12.171 4.445 8.628 1.00 95.25 85 LEU A O 1
ATOM 698 N N . PHE A 1 86 ? -11.682 6.412 9.614 1.00 94.00 86 PHE A N 1
ATOM 699 C CA . PHE A 1 86 ? -10.357 6.036 10.103 1.00 94.00 86 PHE A CA 1
ATOM 700 C C . PHE A 1 86 ? -10.199 6.375 11.583 1.00 94.00 86 PHE A C 1
ATOM 702 O O . PHE A 1 86 ? -10.345 7.529 11.970 1.00 94.00 86 PHE A O 1
ATOM 709 N N . GLU A 1 87 ? -9.802 5.396 12.392 1.00 90.62 87 GLU A N 1
ATOM 710 C CA . GLU A 1 87 ? -9.482 5.615 13.809 1.00 90.62 87 GLU A CA 1
ATOM 711 C C . GLU A 1 87 ? -8.269 6.532 13.973 1.00 90.62 87 GLU A C 1
ATOM 713 O O . GLU A 1 87 ? -8.161 7.300 14.927 1.00 90.62 87 GLU A O 1
ATOM 718 N N . SER A 1 88 ? -7.313 6.436 13.049 1.00 88.56 88 SER A N 1
ATOM 719 C CA . SER A 1 88 ? -6.109 7.257 13.050 1.00 88.56 88 SER A CA 1
ATOM 720 C C . SER A 1 88 ? -5.536 7.412 11.649 1.00 88.56 88 SER A C 1
ATOM 722 O O . SER A 1 88 ? -5.617 6.515 10.804 1.00 88.56 88 SER A O 1
ATOM 724 N N . ILE A 1 89 ? -4.920 8.572 11.421 1.00 91.06 89 ILE A N 1
ATOM 725 C CA . ILE A 1 89 ? -4.252 8.932 10.172 1.00 91.06 89 ILE A CA 1
ATOM 726 C C . ILE A 1 89 ? -2.817 9.338 10.500 1.00 91.06 89 ILE A C 1
ATOM 728 O O . ILE A 1 89 ? -2.581 10.268 11.268 1.00 91.06 89 ILE A O 1
ATOM 732 N N . TYR A 1 90 ? -1.853 8.661 9.887 1.00 90.19 90 TYR A N 1
ATOM 733 C CA . TYR A 1 90 ? -0.428 8.891 10.086 1.00 90.19 90 TYR A CA 1
ATOM 734 C C . TYR A 1 90 ? 0.224 9.415 8.812 1.00 90.19 90 TYR A C 1
ATOM 736 O O . TYR A 1 90 ? -0.056 8.947 7.709 1.00 90.19 90 TYR A O 1
ATOM 744 N N . LEU A 1 91 ? 1.160 10.348 8.970 1.00 92.12 91 LEU A N 1
ATOM 745 C CA . LEU A 1 91 ? 2.065 10.755 7.900 1.00 92.12 91 LEU A CA 1
ATOM 746 C C . LEU A 1 91 ? 3.373 9.978 8.025 1.00 92.12 91 LEU A C 1
ATOM 748 O O . LEU A 1 91 ? 3.948 9.895 9.110 1.00 92.12 91 LEU A O 1
ATOM 752 N N . PHE A 1 92 ? 3.868 9.446 6.913 1.00 92.50 92 PHE A N 1
ATOM 753 C CA . PHE A 1 92 ? 5.112 8.693 6.893 1.00 92.50 92 PHE A CA 1
ATOM 754 C C . PHE A 1 92 ? 6.060 9.195 5.804 1.00 92.50 92 PHE A C 1
ATOM 756 O O . PHE A 1 92 ? 5.794 9.069 4.607 1.00 92.50 92 PHE A O 1
ATOM 763 N N . GLU A 1 93 ? 7.185 9.769 6.235 1.00 93.19 93 GLU A N 1
ATOM 764 C CA . GLU A 1 93 ? 8.186 10.308 5.320 1.00 93.19 93 GLU A CA 1
ATOM 765 C C . GLU A 1 93 ? 9.088 9.211 4.757 1.00 93.19 93 GLU A C 1
ATOM 767 O O . GLU A 1 93 ? 9.765 8.479 5.481 1.00 93.19 93 GLU A O 1
ATOM 772 N N . LEU A 1 94 ? 9.153 9.158 3.435 1.00 92.25 94 LEU A N 1
ATOM 773 C CA . LEU A 1 94 ? 10.104 8.376 2.672 1.00 92.25 94 LEU A CA 1
ATOM 774 C C . LEU A 1 94 ? 11.299 9.236 2.230 1.00 92.25 94 LEU A C 1
ATOM 776 O O . LEU A 1 94 ? 11.176 10.454 2.044 1.00 92.25 94 LEU A O 1
ATOM 780 N N . PRO A 1 95 ? 12.460 8.607 1.964 1.00 92.12 95 PRO A N 1
ATOM 781 C CA . PRO A 1 95 ? 13.566 9.276 1.294 1.00 92.12 95 PRO A CA 1
ATOM 782 C C . PRO A 1 95 ? 13.131 9.874 -0.049 1.00 92.12 95 PRO A C 1
ATOM 784 O O . PRO A 1 95 ? 12.275 9.330 -0.747 1.00 92.12 95 PRO A O 1
ATOM 787 N N . ARG A 1 96 ? 13.775 10.972 -0.459 1.00 90.88 96 ARG A N 1
ATOM 788 C CA . ARG A 1 96 ? 13.537 11.574 -1.779 1.00 90.88 96 ARG A CA 1
ATOM 789 C C . ARG A 1 96 ? 13.795 10.564 -2.900 1.00 90.88 96 ARG A C 1
ATOM 791 O O . ARG A 1 96 ? 14.810 9.855 -2.888 1.00 90.88 96 ARG A O 1
ATOM 798 N N . SER A 1 97 ? 12.890 10.562 -3.879 1.00 88.69 97 SER A N 1
ATOM 799 C CA . SER A 1 97 ? 12.860 9.604 -4.991 1.00 88.69 97 SER A CA 1
ATOM 800 C C . SER A 1 97 ? 12.939 8.163 -4.469 1.00 88.69 97 SER A C 1
ATOM 802 O O . SER A 1 97 ? 13.969 7.511 -4.654 1.00 88.69 97 SER A O 1
ATOM 804 N N . PRO A 1 98 ? 11.898 7.679 -3.765 1.00 86.31 98 PRO A N 1
ATOM 805 C CA . PRO A 1 98 ? 11.958 6.417 -3.029 1.00 86.31 98 PRO A CA 1
ATOM 806 C C . PRO A 1 98 ? 12.068 5.188 -3.940 1.00 86.31 98 PRO A C 1
ATOM 808 O O . PRO A 1 98 ? 12.526 4.153 -3.478 1.00 86.31 98 PRO A O 1
ATOM 811 N N . ASN A 1 99 ? 11.730 5.320 -5.227 1.00 85.88 99 ASN A N 1
ATOM 812 C CA . ASN A 1 99 ? 11.940 4.286 -6.245 1.00 85.88 99 ASN A CA 1
ATOM 813 C C . ASN A 1 99 ? 13.355 4.295 -6.855 1.00 85.88 99 ASN A C 1
ATOM 815 O O . ASN A 1 99 ? 13.724 3.343 -7.530 1.00 85.88 99 ASN A O 1
ATOM 819 N N . ASN A 1 100 ? 14.168 5.335 -6.619 1.00 86.25 100 ASN A N 1
ATOM 820 C CA . ASN A 1 100 ? 15.584 5.323 -6.993 1.00 86.25 100 ASN A CA 1
ATOM 821 C C . ASN A 1 100 ? 16.396 4.737 -5.829 1.00 86.25 100 ASN A C 1
ATOM 823 O O . ASN A 1 100 ? 16.735 5.445 -4.865 1.00 86.25 100 ASN A O 1
ATOM 827 N N . ILE A 1 101 ? 16.636 3.430 -5.923 1.00 82.50 101 ILE A N 1
ATOM 828 C CA . ILE A 1 101 ? 17.144 2.591 -4.845 1.00 82.50 101 ILE A CA 1
ATOM 829 C C . ILE A 1 101 ? 18.668 2.638 -4.771 1.00 82.50 101 ILE A C 1
ATOM 831 O O . ILE A 1 101 ? 19.383 2.235 -5.680 1.00 82.50 101 ILE A O 1
ATOM 835 N N . THR A 1 102 ? 19.164 3.076 -3.615 1.00 86.56 102 THR A N 1
ATOM 836 C CA . THR A 1 102 ? 20.548 2.861 -3.179 1.00 86.56 102 THR A CA 1
ATOM 837 C C . THR A 1 102 ? 20.543 1.955 -1.947 1.00 86.56 102 THR A C 1
ATOM 839 O O . THR A 1 102 ? 19.546 1.956 -1.215 1.00 86.56 102 THR A O 1
ATOM 842 N N . PRO A 1 103 ? 21.637 1.236 -1.627 1.00 86.00 103 PRO A N 1
ATOM 843 C CA . PRO A 1 103 ? 21.675 0.332 -0.471 1.00 86.00 103 PRO A CA 1
ATOM 844 C C . PRO A 1 103 ? 21.245 0.991 0.850 1.00 86.00 103 PRO A C 1
ATOM 846 O O . PRO A 1 103 ? 20.497 0.413 1.639 1.00 86.00 103 PRO A O 1
ATOM 849 N N . LYS A 1 104 ? 21.649 2.250 1.064 1.00 87.25 104 LYS A N 1
ATOM 850 C CA . LYS A 1 104 ? 21.270 3.034 2.248 1.00 87.25 104 LYS A CA 1
ATOM 851 C C . LYS A 1 104 ? 19.772 3.348 2.282 1.00 87.25 104 LYS A C 1
ATOM 853 O O . LYS A 1 104 ? 19.147 3.195 3.332 1.00 87.25 104 LYS A O 1
ATOM 858 N N . LYS A 1 105 ? 19.195 3.791 1.157 1.00 88.50 105 LYS A N 1
ATOM 859 C CA . LYS A 1 105 ? 17.755 4.087 1.066 1.00 88.50 105 LYS A CA 1
ATOM 860 C C . LYS A 1 105 ? 16.922 2.823 1.232 1.00 88.50 105 LYS A C 1
ATOM 862 O O . LYS A 1 105 ? 15.965 2.842 1.995 1.00 88.50 105 LYS A O 1
ATOM 867 N N . LEU A 1 106 ? 17.324 1.735 0.580 1.00 88.19 106 LEU A N 1
ATOM 868 C CA . LEU A 1 106 ? 16.689 0.429 0.702 1.00 88.19 106 LEU A CA 1
ATOM 869 C C . LEU A 1 106 ? 16.595 -0.005 2.163 1.00 88.19 106 LEU A C 1
ATOM 871 O O . LEU A 1 106 ? 15.510 -0.293 2.661 1.00 88.19 106 LEU A O 1
ATOM 875 N N . LEU A 1 107 ? 17.731 -0.007 2.867 1.00 88.50 107 LEU A N 1
ATOM 876 C CA . LEU A 1 107 ? 17.790 -0.437 4.258 1.00 88.50 107 LEU A CA 1
ATOM 877 C C . LEU A 1 107 ? 16.938 0.457 5.165 1.00 88.50 107 LEU A C 1
ATOM 879 O O . LEU A 1 107 ? 16.276 -0.045 6.072 1.00 88.50 107 LEU A O 1
ATOM 883 N N . TYR A 1 108 ? 16.936 1.769 4.913 1.00 89.94 108 TYR A N 1
ATOM 884 C CA . TYR A 1 108 ? 16.077 2.710 5.626 1.00 89.94 108 TYR A CA 1
ATOM 885 C C . TYR A 1 108 ? 14.595 2.391 5.411 1.00 89.94 108 TYR A C 1
ATOM 887 O O . TYR A 1 108 ? 13.869 2.203 6.383 1.00 89.94 108 TYR A O 1
ATOM 895 N N . ILE A 1 109 ? 14.152 2.285 4.156 1.00 91.25 109 ILE A N 1
ATOM 896 C CA . ILE A 1 109 ? 12.753 2.015 3.808 1.00 91.25 109 ILE A CA 1
ATOM 897 C C . ILE A 1 109 ? 12.311 0.672 4.400 1.00 91.25 109 ILE A C 1
ATOM 899 O O . ILE A 1 109 ? 11.300 0.612 5.097 1.00 91.25 109 ILE A O 1
ATOM 903 N N . TYR A 1 110 ? 13.106 -0.384 4.207 1.00 90.69 110 TYR A N 1
ATOM 904 C CA . TYR A 1 110 ? 12.819 -1.719 4.728 1.00 90.69 110 TYR A CA 1
ATOM 905 C C . TYR A 1 110 ? 12.674 -1.725 6.256 1.00 90.69 110 TYR A C 1
ATOM 907 O O . TYR A 1 110 ? 11.693 -2.241 6.792 1.00 90.69 110 TYR A O 1
ATOM 915 N N . ARG A 1 111 ? 13.625 -1.118 6.982 1.00 90.06 111 ARG A N 1
ATOM 916 C CA . ARG A 1 111 ? 13.572 -1.039 8.452 1.00 90.06 111 ARG A CA 1
ATOM 917 C C . ARG A 1 111 ? 12.372 -0.238 8.933 1.00 90.06 111 ARG A C 1
ATOM 919 O O . ARG A 1 111 ? 11.744 -0.634 9.913 1.00 90.06 111 ARG A O 1
ATOM 926 N N . SER A 1 112 ? 12.044 0.855 8.256 1.00 91.69 112 SER A N 1
ATOM 927 C CA . SER A 1 112 ? 10.921 1.698 8.644 1.00 91.69 112 SER A CA 1
ATOM 928 C C . SER A 1 112 ? 9.576 1.012 8.391 1.00 91.69 112 SER A C 1
ATOM 930 O O . SER A 1 112 ? 8.735 1.011 9.286 1.00 91.69 112 SER A O 1
ATOM 932 N N . TYR A 1 113 ? 9.397 0.323 7.259 1.00 94.94 113 TYR A N 1
ATOM 933 C CA . TYR A 1 113 ? 8.210 -0.506 7.021 1.00 94.94 113 TYR A CA 1
ATOM 934 C C . TYR A 1 113 ? 8.095 -1.665 8.008 1.00 94.94 113 TYR A C 1
ATOM 936 O O . TYR A 1 113 ? 7.030 -1.870 8.589 1.00 94.94 113 TYR A O 1
ATOM 944 N N . LYS A 1 114 ? 9.197 -2.374 8.284 1.00 92.81 114 LYS A N 1
ATOM 945 C CA . LYS A 1 114 ? 9.221 -3.418 9.318 1.00 92.81 114 LYS A CA 1
ATOM 946 C C . LYS A 1 114 ? 8.819 -2.865 10.685 1.00 92.81 114 LYS A C 1
ATOM 948 O O . LYS A 1 114 ? 8.061 -3.514 11.398 1.00 92.81 114 LYS A O 1
ATOM 953 N N . LYS A 1 115 ? 9.294 -1.668 11.042 1.00 88.25 115 LYS A N 1
ATOM 954 C CA . LYS A 1 115 ? 8.936 -1.001 12.297 1.00 88.25 115 LYS A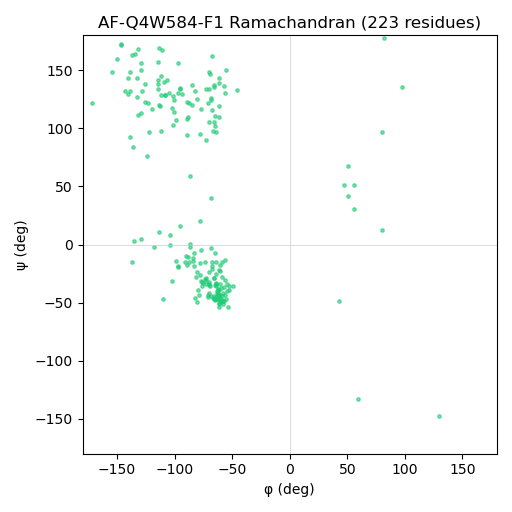 CA 1
ATOM 955 C C . LYS A 1 115 ? 7.446 -0.651 12.351 1.00 88.25 115 LYS A C 1
ATOM 957 O O . LYS A 1 115 ? 6.821 -0.959 13.357 1.00 88.25 115 LYS A O 1
ATOM 962 N N . ILE A 1 116 ? 6.880 -0.066 11.292 1.00 89.44 116 ILE A N 1
ATOM 963 C CA . ILE A 1 116 ? 5.443 0.255 11.227 1.00 89.44 116 ILE A CA 1
ATOM 964 C C . ILE A 1 116 ? 4.601 -1.007 11.416 1.00 89.44 116 ILE A C 1
ATOM 966 O O . ILE A 1 116 ? 3.744 -1.039 12.293 1.00 89.44 116 ILE A O 1
ATOM 970 N N . LEU A 1 117 ? 4.886 -2.069 10.657 1.00 91.50 117 LEU A N 1
ATOM 971 C CA . LEU A 1 117 ? 4.127 -3.319 10.748 1.00 91.50 117 LEU A CA 1
ATOM 972 C C . LEU A 1 117 ? 4.301 -4.030 12.100 1.00 91.50 117 LEU A C 1
ATOM 974 O O . LEU A 1 117 ? 3.383 -4.707 12.543 1.00 91.50 117 LEU A O 1
ATOM 978 N N . ASN A 1 118 ? 5.445 -3.872 12.775 1.00 87.81 118 ASN A N 1
ATOM 979 C CA . ASN A 1 118 ? 5.654 -4.401 14.130 1.00 87.81 118 ASN A CA 1
ATOM 980 C C . ASN A 1 118 ? 4.842 -3.666 15.202 1.00 87.81 118 ASN A C 1
ATOM 982 O O . ASN A 1 118 ? 4.467 -4.290 16.188 1.00 87.81 118 ASN A O 1
ATOM 986 N N . ILE A 1 119 ? 4.655 -2.353 15.040 1.00 84.38 119 ILE A N 1
ATOM 987 C CA . ILE A 1 119 ? 3.928 -1.513 15.998 1.00 84.38 119 ILE A CA 1
ATOM 988 C C . ILE A 1 119 ? 2.423 -1.667 15.789 1.00 84.38 119 ILE A C 1
ATOM 990 O O . ILE A 1 119 ? 1.703 -1.895 16.748 1.00 84.38 119 ILE A O 1
ATOM 994 N N . ILE A 1 120 ? 1.963 -1.552 14.539 1.00 87.31 120 ILE A N 1
ATOM 995 C CA . ILE A 1 120 ? 0.533 -1.585 14.210 1.00 87.31 120 ILE A CA 1
ATOM 996 C C . ILE A 1 120 ? -0.023 -3.011 14.267 1.00 87.31 120 ILE A C 1
ATOM 998 O O . ILE A 1 120 ? -1.172 -3.193 14.646 1.00 87.31 120 ILE A O 1
ATOM 1002 N N . GLN A 1 121 ? 0.777 -4.008 13.867 1.00 91.44 121 GLN A N 1
ATOM 1003 C CA . GLN A 1 121 ? 0.372 -5.418 13.777 1.00 91.44 121 GLN A CA 1
ATOM 1004 C C . GLN A 1 121 ? -0.982 -5.615 13.065 1.00 91.44 121 GLN A C 1
ATOM 1006 O O . GLN A 1 121 ? -1.874 -6.268 13.606 1.00 91.44 121 GLN A O 1
ATOM 1011 N N . PRO A 1 122 ? -1.177 -5.038 11.861 1.00 94.75 122 PRO A N 1
ATOM 1012 C CA . PRO A 1 122 ? -2.473 -5.103 11.203 1.00 94.75 122 PRO A CA 1
ATOM 1013 C C . PRO A 1 122 ? -2.771 -6.532 10.745 1.00 94.75 122 PRO A C 1
ATOM 1015 O O . PRO A 1 122 ? -1.870 -7.248 10.308 1.00 94.75 122 PRO A O 1
ATOM 1018 N N . ALA A 1 123 ? -4.044 -6.920 10.774 1.00 95.25 123 ALA A N 1
ATOM 1019 C CA . ALA A 1 123 ? -4.481 -8.188 10.193 1.00 95.25 123 ALA A CA 1
ATOM 1020 C C . ALA A 1 123 ? -4.522 -8.113 8.657 1.00 95.25 123 ALA A C 1
ATOM 1022 O O . ALA A 1 123 ? -4.226 -9.094 7.968 1.00 95.25 123 ALA A O 1
ATOM 1023 N N . HIS A 1 124 ? -4.846 -6.927 8.133 1.00 97.44 124 HIS A N 1
ATOM 1024 C CA . HIS A 1 124 ? -4.994 -6.658 6.708 1.00 97.44 124 HIS A CA 1
ATOM 1025 C C . HIS A 1 124 ? -4.167 -5.439 6.288 1.00 97.44 124 HIS A C 1
ATOM 1027 O O . HIS A 1 124 ? -4.239 -4.382 6.916 1.00 97.44 124 HIS A O 1
ATOM 1033 N N . LEU A 1 125 ? -3.406 -5.572 5.202 1.00 98.25 125 LEU A N 1
ATOM 1034 C CA . LEU A 1 125 ? -2.679 -4.487 4.545 1.00 98.25 125 LEU A CA 1
ATOM 1035 C C . LEU A 1 125 ? -3.294 -4.224 3.167 1.00 98.25 125 LEU A C 1
ATOM 1037 O O . LEU A 1 125 ? -3.250 -5.098 2.303 1.00 98.25 125 LEU A O 1
ATOM 1041 N N . TYR A 1 126 ? -3.791 -3.010 2.949 1.00 98.44 126 TYR A N 1
ATOM 1042 C CA . TYR A 1 126 ? -4.369 -2.549 1.688 1.00 98.44 126 TYR A CA 1
ATOM 1043 C C . TYR A 1 126 ? -3.441 -1.545 1.008 1.00 98.44 126 TYR A C 1
ATOM 1045 O O . TYR A 1 126 ? -3.024 -0.552 1.614 1.00 98.44 126 TYR A O 1
ATOM 1053 N N . MET A 1 127 ? -3.140 -1.787 -0.266 1.00 96.81 127 MET A N 1
ATOM 1054 C CA . MET A 1 127 ? -2.306 -0.917 -1.097 1.00 96.81 127 MET A CA 1
ATOM 1055 C C . MET A 1 127 ? -2.906 -0.749 -2.486 1.00 96.81 127 MET A C 1
ATOM 1057 O O . MET A 1 127 ? -3.734 -1.547 -2.916 1.00 96.81 127 MET A O 1
ATOM 1061 N N . LEU A 1 128 ? -2.439 0.282 -3.188 1.00 96.62 128 LEU A N 1
ATOM 1062 C CA . LEU A 1 128 ? -2.837 0.604 -4.562 1.00 96.62 128 LEU A CA 1
ATOM 1063 C C . LEU A 1 128 ? -1.667 0.551 -5.547 1.00 96.62 128 LEU A C 1
ATOM 1065 O O . LEU A 1 128 ? -1.837 0.709 -6.747 1.00 96.62 128 LEU A O 1
ATOM 1069 N N . SER A 1 129 ? -0.467 0.277 -5.041 1.00 94.31 129 SER A N 1
ATOM 1070 C CA . SER A 1 129 ? 0.745 0.132 -5.835 1.00 94.31 129 SER A CA 1
ATOM 1071 C C . SER A 1 129 ? 1.488 -1.128 -5.392 1.00 94.31 129 SER A C 1
ATOM 1073 O O . SER A 1 129 ? 1.504 -1.472 -4.210 1.00 94.31 129 SER A O 1
ATOM 1075 N N . PHE A 1 130 ? 2.101 -1.819 -6.349 1.00 92.38 130 PHE A N 1
ATOM 1076 C CA . PHE A 1 130 ? 2.713 -3.142 -6.157 1.00 92.38 130 PHE A CA 1
ATOM 1077 C C . PHE A 1 130 ? 4.160 -3.220 -6.678 1.00 92.38 130 PHE A C 1
ATOM 1079 O O . PHE A 1 130 ? 4.781 -4.283 -6.648 1.00 92.38 130 PHE A O 1
ATOM 1086 N N . THR A 1 131 ? 4.696 -2.088 -7.140 1.00 89.25 131 THR A N 1
ATOM 1087 C CA . THR A 1 131 ? 6.027 -1.943 -7.741 1.00 89.25 131 THR A CA 1
ATOM 1088 C C . THR A 1 131 ? 6.965 -1.135 -6.832 1.00 89.25 131 THR A C 1
ATOM 1090 O O . THR A 1 131 ? 6.538 -0.492 -5.866 1.00 89.25 131 THR A O 1
ATOM 1093 N N . GLY A 1 132 ? 8.269 -1.151 -7.128 1.00 88.75 132 GLY A N 1
ATOM 1094 C CA . GLY A 1 132 ? 9.255 -0.323 -6.427 1.00 88.75 132 GLY A CA 1
ATOM 1095 C C . GLY A 1 132 ? 9.301 -0.591 -4.919 1.00 88.75 132 GLY A C 1
ATOM 1096 O O . GLY A 1 132 ? 9.322 -1.740 -4.477 1.00 88.75 132 GLY A O 1
ATOM 1097 N N . HIS A 1 133 ? 9.303 0.468 -4.103 1.00 91.75 133 HIS A N 1
ATOM 1098 C CA . HIS A 1 133 ? 9.404 0.306 -2.648 1.00 91.75 133 HIS A CA 1
ATOM 1099 C C . HIS A 1 133 ? 8.180 -0.365 -2.001 1.00 91.75 133 HIS A C 1
ATOM 1101 O O . HIS A 1 133 ? 8.299 -0.909 -0.899 1.00 91.75 133 HIS A O 1
ATOM 1107 N N . TYR A 1 134 ? 7.014 -0.359 -2.658 1.00 93.25 134 TYR A N 1
ATOM 1108 C CA . TYR A 1 134 ? 5.819 -1.046 -2.158 1.00 93.25 134 TYR A CA 1
ATOM 1109 C C . TYR A 1 134 ? 6.026 -2.562 -2.102 1.00 93.25 134 TYR A C 1
ATOM 1111 O O . TYR A 1 134 ? 5.588 -3.204 -1.147 1.00 93.25 134 TYR A O 1
ATOM 1119 N N . SER A 1 135 ? 6.802 -3.120 -3.037 1.00 90.50 135 SER A N 1
ATOM 1120 C CA . SER A 1 135 ? 7.205 -4.532 -3.035 1.00 90.50 135 SER A CA 1
ATOM 1121 C C . SER A 1 135 ? 7.876 -4.951 -1.725 1.00 90.50 135 SER A C 1
ATOM 1123 O O . SER A 1 135 ? 7.698 -6.074 -1.251 1.00 90.50 135 SER A O 1
ATOM 1125 N N . TYR A 1 136 ? 8.623 -4.042 -1.092 1.00 91.12 136 TYR A N 1
ATOM 1126 C CA . TYR A 1 136 ? 9.282 -4.320 0.183 1.00 91.12 136 TYR A CA 1
ATOM 1127 C C . TYR A 1 136 ? 8.269 -4.419 1.319 1.00 91.12 136 TYR A C 1
ATOM 1129 O O . TYR A 1 136 ? 8.351 -5.335 2.134 1.00 91.12 136 TYR A O 1
ATOM 1137 N N . LEU A 1 137 ? 7.301 -3.499 1.357 1.00 94.50 137 LEU A N 1
ATOM 1138 C CA . LEU A 1 137 ? 6.231 -3.508 2.349 1.00 94.50 137 LEU A CA 1
ATOM 1139 C C . LEU A 1 137 ? 5.380 -4.780 2.225 1.00 94.50 137 LEU A C 1
ATOM 1141 O O . LEU A 1 137 ? 5.155 -5.452 3.230 1.00 94.50 137 LEU A O 1
ATOM 1145 N N . ILE A 1 138 ? 4.999 -5.151 0.997 1.00 94.19 138 ILE A N 1
ATOM 1146 C CA . ILE A 1 138 ? 4.255 -6.384 0.696 1.00 94.19 138 ILE A CA 1
ATOM 1147 C C . ILE A 1 138 ? 5.017 -7.618 1.185 1.00 94.19 138 ILE A C 1
ATOM 1149 O O . ILE A 1 138 ? 4.453 -8.469 1.871 1.00 94.19 138 ILE A O 1
ATOM 1153 N N . SER A 1 139 ? 6.311 -7.719 0.863 1.00 91.81 139 SER A N 1
ATOM 1154 C CA . SER A 1 139 ? 7.129 -8.864 1.275 1.00 91.81 139 SER A CA 1
ATOM 1155 C C . SER A 1 139 ? 7.243 -8.972 2.795 1.00 91.81 139 SER A C 1
ATOM 1157 O O . SER A 1 139 ? 7.090 -10.061 3.351 1.00 91.81 139 SER A O 1
ATOM 1159 N N . ILE A 1 140 ? 7.450 -7.848 3.492 1.00 93.12 140 ILE A N 1
ATOM 1160 C CA . ILE A 1 140 ? 7.493 -7.840 4.959 1.00 93.12 140 ILE A CA 1
ATOM 1161 C C . ILE A 1 140 ? 6.140 -8.270 5.540 1.00 93.12 140 ILE A C 1
ATOM 1163 O O . ILE A 1 140 ? 6.122 -9.045 6.494 1.00 93.12 140 ILE A O 1
ATOM 1167 N N . ALA A 1 141 ? 5.026 -7.804 4.970 1.00 94.81 141 ALA A N 1
ATOM 1168 C CA . ALA A 1 141 ? 3.684 -8.172 5.409 1.00 94.81 141 ALA A CA 1
ATOM 1169 C C . ALA A 1 141 ? 3.419 -9.677 5.249 1.00 94.81 141 ALA A C 1
ATOM 1171 O O . ALA A 1 141 ? 3.010 -10.334 6.205 1.00 94.81 141 ALA A O 1
ATOM 1172 N N . LYS A 1 142 ? 3.768 -10.255 4.093 1.00 92.00 142 LYS A N 1
ATOM 1173 C CA . LYS A 1 142 ? 3.639 -11.700 3.844 1.00 92.00 142 LYS A CA 1
ATOM 1174 C C . LYS A 1 142 ? 4.487 -12.542 4.792 1.00 92.00 142 LYS A C 1
ATOM 1176 O O . LYS A 1 142 ? 3.982 -13.502 5.358 1.00 92.00 142 LYS A O 1
ATOM 1181 N N . LYS A 1 143 ? 5.742 -12.149 5.050 1.00 91.31 143 LYS A N 1
ATOM 1182 C CA . LYS A 1 143 ? 6.612 -12.810 6.050 1.00 91.31 143 LYS A CA 1
ATOM 1183 C C . LYS A 1 143 ? 6.037 -12.766 7.473 1.00 91.31 143 LYS A C 1
ATOM 1185 O O . LYS A 1 143 ? 6.504 -13.495 8.340 1.00 91.31 143 LYS A O 1
ATOM 1190 N N . LYS A 1 144 ? 5.068 -11.884 7.724 1.00 92.12 144 LYS A N 1
ATOM 1191 C CA . LYS A 1 144 ? 4.368 -11.715 9.000 1.00 92.12 144 LYS A CA 1
ATOM 1192 C C . LYS A 1 144 ? 2.961 -12.310 9.005 1.00 92.12 144 LYS A C 1
ATOM 1194 O O . LYS A 1 144 ? 2.236 -12.072 9.962 1.00 92.12 144 LYS A O 1
ATOM 1199 N N . ASN A 1 145 ? 2.578 -13.051 7.964 1.00 93.62 145 ASN A N 1
ATOM 1200 C CA . ASN A 1 145 ? 1.233 -13.606 7.797 1.00 93.62 145 ASN A CA 1
ATOM 1201 C C . ASN A 1 145 ? 0.121 -12.540 7.846 1.00 93.62 145 ASN A C 1
ATOM 1203 O O . ASN A 1 145 ? -0.993 -12.815 8.282 1.00 93.62 145 ASN A O 1
ATOM 1207 N N . ILE A 1 146 ? 0.423 -11.317 7.402 1.00 95.62 146 ILE A N 1
ATOM 1208 C CA . ILE A 1 146 ? -0.565 -10.245 7.244 1.00 95.62 146 ILE A CA 1
ATOM 1209 C C . ILE A 1 146 ? -1.265 -10.444 5.899 1.00 95.62 146 ILE A C 1
ATOM 1211 O O . ILE A 1 146 ? -0.595 -10.607 4.877 1.00 95.62 146 ILE A O 1
ATOM 1215 N N . THR A 1 147 ? -2.598 -10.387 5.889 1.00 97.12 147 THR A N 1
ATOM 1216 C CA . THR A 1 147 ? -3.391 -10.543 4.662 1.00 97.12 147 THR A CA 1
ATOM 1217 C C . THR A 1 147 ? -3.159 -9.350 3.745 1.00 97.12 147 THR A C 1
ATOM 1219 O O . THR A 1 147 ? -3.355 -8.200 4.139 1.00 97.12 147 THR A O 1
ATOM 1222 N N . THR A 1 148 ? -2.740 -9.610 2.511 1.00 97.75 148 THR A N 1
ATOM 1223 C CA . THR A 1 148 ? -2.381 -8.569 1.542 1.00 97.75 148 THR A CA 1
ATOM 1224 C C . THR A 1 148 ? -3.497 -8.325 0.533 1.00 97.75 148 THR A C 1
ATOM 1226 O O . THR A 1 148 ? -3.922 -9.240 -0.174 1.00 97.75 148 THR A O 1
ATOM 1229 N N . HIS A 1 149 ? -3.938 -7.070 0.444 1.00 98.31 149 HIS A N 1
ATOM 1230 C CA . HIS A 1 149 ? -4.948 -6.605 -0.496 1.00 98.31 149 HIS A CA 1
ATOM 1231 C C . HIS A 1 149 ? -4.357 -5.613 -1.500 1.00 98.31 149 HIS A C 1
ATOM 1233 O O . HIS A 1 149 ? -3.684 -4.656 -1.105 1.00 98.31 149 HIS A O 1
ATOM 1239 N N . LEU A 1 150 ? -4.668 -5.805 -2.782 1.00 97.94 150 LEU A N 1
ATOM 1240 C CA . LEU A 1 150 ? -4.415 -4.818 -3.832 1.00 97.94 150 LEU A CA 1
ATOM 1241 C C . LEU A 1 150 ? -5.745 -4.214 -4.288 1.00 97.94 150 LEU A C 1
ATOM 1243 O O . LEU A 1 150 ? -6.680 -4.947 -4.606 1.00 97.94 150 LEU A O 1
ATOM 1247 N N . ILE A 1 151 ? -5.828 -2.889 -4.306 1.00 97.69 151 ILE A N 1
ATOM 1248 C CA . ILE A 1 151 ? -6.971 -2.129 -4.816 1.00 97.69 151 ILE A CA 1
ATOM 1249 C C . ILE A 1 151 ? -6.539 -1.454 -6.118 1.00 97.69 151 ILE A C 1
ATOM 1251 O O . ILE A 1 151 ? -5.417 -0.959 -6.216 1.00 97.69 151 ILE A O 1
ATOM 1255 N N . ASP A 1 152 ? -7.427 -1.436 -7.103 1.00 94.69 152 ASP A N 1
ATOM 1256 C CA . ASP A 1 152 ? -7.216 -0.739 -8.371 1.00 94.69 152 ASP A CA 1
ATOM 1257 C C . ASP A 1 152 ? -6.916 0.758 -8.178 1.00 94.69 152 ASP A C 1
ATOM 1259 O O . ASP A 1 152 ? -7.637 1.468 -7.471 1.00 94.69 152 ASP A O 1
ATOM 1263 N N . GLU A 1 153 ? -5.853 1.245 -8.823 1.00 89.00 153 GLU A N 1
ATOM 1264 C CA . GLU A 1 153 ? -5.529 2.678 -8.905 1.00 89.00 153 GLU A CA 1
ATOM 1265 C C . GLU A 1 153 ? -6.031 3.305 -10.219 1.00 89.00 153 GLU A C 1
ATOM 1267 O O . GLU A 1 153 ? -6.174 4.525 -10.316 1.00 89.00 153 GLU A O 1
ATOM 1272 N N . GLY A 1 154 ? -6.311 2.480 -11.227 1.00 88.88 154 GLY A N 1
ATOM 1273 C CA . GLY A 1 154 ? -6.636 2.872 -12.593 1.00 88.88 154 GLY A CA 1
ATOM 1274 C C . GLY A 1 154 ? -5.772 2.104 -13.592 1.00 88.88 154 GLY A C 1
ATOM 1275 O O . GLY A 1 154 ? -5.352 0.974 -13.347 1.00 88.88 154 GLY A O 1
ATOM 1276 N N . THR 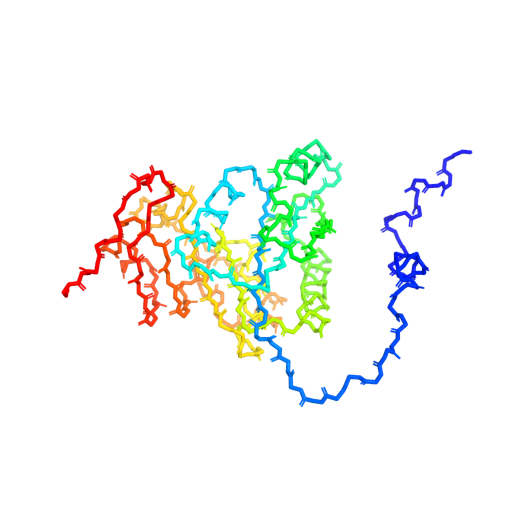A 1 155 ? -5.442 2.732 -14.723 1.00 86.69 155 THR A N 1
ATOM 1277 C CA . THR A 1 155 ? -4.671 2.093 -15.809 1.00 86.69 155 THR A CA 1
ATOM 1278 C C . THR A 1 155 ? -3.316 1.540 -15.355 1.00 86.69 155 THR A C 1
ATOM 1280 O O . THR A 1 155 ? -2.882 0.505 -15.856 1.00 86.69 155 THR A O 1
ATOM 1283 N N . GLY A 1 156 ? -2.683 2.160 -14.353 1.00 87.81 156 GLY A N 1
ATOM 1284 C CA . GLY A 1 156 ? -1.423 1.689 -13.769 1.00 87.81 156 GLY A CA 1
ATOM 1285 C C . GLY A 1 156 ? -1.492 0.275 -13.177 1.00 87.81 156 GLY A C 1
ATOM 1286 O O . GLY A 1 156 ? -0.491 -0.438 -13.196 1.00 87.81 156 GLY A O 1
ATOM 1287 N N . THR A 1 157 ? -2.665 -0.177 -12.718 1.00 91.81 157 THR A N 1
ATOM 1288 C CA . THR A 1 157 ? -2.867 -1.550 -12.226 1.00 91.81 157 THR A CA 1
ATOM 1289 C C . THR A 1 157 ? -2.719 -2.592 -13.342 1.00 91.81 157 THR A C 1
ATOM 1291 O O . THR A 1 157 ? -2.270 -3.707 -13.078 1.00 91.81 157 THR A O 1
ATOM 1294 N N . TYR A 1 158 ? -3.022 -2.222 -14.592 1.00 93.25 158 TYR A N 1
ATOM 1295 C CA . TYR A 1 158 ? -2.991 -3.111 -15.761 1.00 93.25 158 TYR A CA 1
ATOM 1296 C C . TYR A 1 158 ? -1.777 -2.901 -16.671 1.00 93.25 158 TYR A C 1
ATOM 1298 O O . TYR A 1 158 ? -1.630 -3.627 -17.653 1.00 93.25 158 TYR A O 1
ATOM 1306 N N . ALA A 1 159 ? -0.891 -1.954 -16.343 1.00 89.94 159 ALA A N 1
ATOM 1307 C CA . ALA A 1 159 ? 0.315 -1.664 -17.120 1.00 89.94 159 ALA A CA 1
ATOM 1308 C C . ALA A 1 159 ? 1.159 -2.914 -17.472 1.00 89.94 159 ALA A C 1
ATOM 1310 O O . ALA A 1 159 ? 1.638 -2.983 -18.604 1.00 89.94 159 ALA A O 1
ATOM 1311 N N . PRO A 1 160 ? 1.277 -3.952 -16.608 1.00 89.25 160 PRO A N 1
ATOM 1312 C CA . PRO A 1 160 ? 1.964 -5.206 -16.958 1.00 89.25 160 PRO A CA 1
ATOM 1313 C C . PRO A 1 160 ? 1.425 -5.986 -18.160 1.00 89.25 160 PRO A C 1
ATOM 1315 O O . PRO A 1 160 ? 2.115 -6.878 -18.639 1.00 89.25 160 PRO A O 1
ATOM 1318 N N . LEU A 1 161 ? 0.217 -5.694 -18.653 1.00 87.56 161 LEU A N 1
ATOM 1319 C CA . LEU A 1 161 ? -0.297 -6.298 -19.890 1.00 87.56 161 LEU A CA 1
ATOM 1320 C C . LEU A 1 161 ? 0.244 -5.631 -21.153 1.00 87.56 161 LEU A C 1
ATOM 1322 O O . LEU A 1 161 ? 0.216 -6.244 -22.216 1.00 87.56 161 LEU A O 1
ATOM 1326 N N . LEU A 1 162 ? 0.667 -4.373 -21.044 1.00 83.75 162 LEU A N 1
ATOM 1327 C CA . LEU A 1 162 ? 1.075 -3.543 -22.176 1.00 83.75 162 LEU A CA 1
ATOM 1328 C C . LEU A 1 162 ? 2.594 -3.438 -22.279 1.00 83.75 162 LEU A C 1
ATOM 1330 O O . LEU A 1 162 ? 3.136 -3.324 -23.374 1.00 83.75 162 LEU A O 1
ATOM 1334 N N . GLU A 1 163 ? 3.280 -3.481 -21.140 1.00 77.75 163 GLU A N 1
ATOM 1335 C CA . GLU A 1 163 ? 4.712 -3.238 -21.056 1.00 77.75 163 GLU A CA 1
ATOM 1336 C C . GLU A 1 163 ? 5.421 -4.401 -20.369 1.00 77.75 163 GLU A C 1
ATOM 1338 O O . GLU A 1 163 ? 4.971 -4.936 -19.353 1.00 77.75 163 GLU A O 1
ATOM 1343 N N . SER A 1 164 ? 6.579 -4.777 -20.913 1.00 71.44 164 SER A N 1
ATOM 1344 C CA . SER A 1 164 ? 7.464 -5.731 -20.253 1.00 71.44 164 SER A CA 1
ATOM 1345 C C . SER A 1 164 ? 8.215 -5.032 -19.125 1.00 71.44 164 SER A C 1
ATOM 1347 O O . SER A 1 164 ? 9.028 -4.141 -19.360 1.00 71.44 164 SER A O 1
ATOM 1349 N N . PHE A 1 165 ? 7.983 -5.470 -17.892 1.00 70.06 165 PHE A N 1
ATOM 1350 C CA . PHE A 1 165 ? 8.752 -5.014 -16.742 1.00 70.06 165 PHE A CA 1
ATOM 1351 C C . PHE A 1 165 ? 9.968 -5.92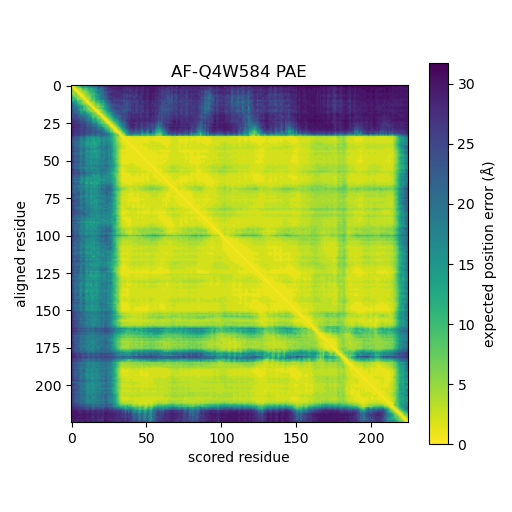4 -16.565 1.00 70.06 165 PHE A C 1
ATOM 1353 O O . PHE A 1 165 ? 9.839 -7.076 -16.155 1.00 70.06 165 PHE A O 1
ATOM 1360 N N . SER A 1 166 ? 11.159 -5.418 -16.878 1.00 69.50 166 SER A N 1
ATOM 1361 C CA . SER A 1 166 ? 12.414 -6.093 -16.543 1.00 69.50 166 SER A CA 1
ATOM 1362 C C . SER A 1 166 ? 13.030 -5.444 -15.314 1.00 69.50 166 SER A C 1
ATOM 1364 O O . SER A 1 166 ? 13.248 -4.230 -15.293 1.00 69.50 166 SER A O 1
ATOM 1366 N N . TYR A 1 167 ? 13.366 -6.240 -14.306 1.00 77.88 167 TYR A N 1
ATOM 1367 C CA . TYR A 1 167 ? 14.005 -5.727 -13.107 1.00 77.88 167 TYR A CA 1
ATOM 1368 C C . TYR A 1 167 ? 15.036 -6.697 -12.555 1.00 77.88 167 TYR A C 1
ATOM 1370 O O . TYR A 1 167 ? 14.784 -7.884 -12.355 1.00 77.88 167 TYR A O 1
ATOM 1378 N N . HIS A 1 168 ? 16.203 -6.142 -12.251 1.00 79.75 168 HIS A N 1
ATOM 1379 C CA . HIS A 1 168 ? 17.335 -6.881 -11.726 1.00 79.75 168 HIS A CA 1
ATOM 1380 C C . HIS A 1 168 ? 17.564 -6.452 -10.275 1.00 79.75 168 HIS A C 1
ATOM 1382 O O . HIS A 1 168 ? 18.196 -5.417 -10.045 1.00 79.75 168 HIS A O 1
ATOM 1388 N N . PRO A 1 169 ? 17.058 -7.207 -9.279 1.00 80.62 169 PRO A N 1
ATOM 1389 C CA . PRO A 1 169 ? 17.251 -6.845 -7.883 1.00 80.62 169 PRO A CA 1
ATOM 1390 C C . PRO A 1 169 ? 18.741 -6.841 -7.534 1.00 80.62 169 PRO A C 1
ATOM 1392 O O . PRO A 1 169 ? 19.518 -7.697 -7.972 1.00 80.62 169 PRO A O 1
ATOM 1395 N N . THR A 1 170 ? 19.151 -5.909 -6.684 1.00 83.25 170 THR A N 1
ATOM 1396 C CA . THR A 1 170 ? 20.498 -5.899 -6.108 1.00 83.25 170 THR A CA 1
ATOM 1397 C C . THR A 1 170 ? 20.699 -7.089 -5.156 1.00 83.25 170 THR A C 1
ATOM 1399 O O . THR A 1 170 ? 19.743 -7.693 -4.660 1.00 83.25 170 THR A O 1
ATOM 1402 N N . LYS A 1 171 ? 21.961 -7.429 -4.836 1.00 84.81 171 LYS A N 1
ATOM 1403 C CA . LYS A 1 171 ? 22.276 -8.477 -3.837 1.00 84.81 171 LYS A CA 1
ATOM 1404 C C . LYS A 1 171 ? 21.595 -8.206 -2.488 1.00 84.81 171 LYS A C 1
ATOM 1406 O O . LYS A 1 171 ? 21.085 -9.130 -1.859 1.00 84.81 171 LYS A O 1
ATOM 1411 N N . LEU A 1 172 ? 21.558 -6.940 -2.067 1.00 84.50 172 LEU A N 1
ATOM 1412 C CA . LEU A 1 172 ? 20.938 -6.537 -0.807 1.00 84.50 172 LEU A CA 1
ATOM 1413 C C . LEU A 1 172 ? 19.409 -6.674 -0.847 1.00 84.50 172 LEU A C 1
ATOM 1415 O O . LEU A 1 172 ? 18.810 -7.068 0.151 1.00 84.50 172 LEU A O 1
ATOM 1419 N N . GLU A 1 173 ? 18.777 -6.399 -1.989 1.00 84.81 173 GLU A N 1
ATOM 1420 C CA . GLU A 1 173 ? 17.334 -6.609 -2.152 1.00 84.81 173 GLU A CA 1
ATOM 1421 C C . GLU A 1 173 ? 16.971 -8.079 -2.052 1.00 84.81 173 GLU A C 1
ATOM 1423 O O . GLU A 1 173 ? 16.083 -8.428 -1.277 1.00 84.81 173 GLU A O 1
ATOM 1428 N N . ARG A 1 174 ? 17.714 -8.950 -2.745 1.00 84.06 174 ARG A N 1
ATOM 1429 C CA . ARG A 1 174 ? 17.526 -10.401 -2.624 1.00 84.06 174 ARG A CA 1
ATOM 1430 C C . ARG A 1 174 ? 17.662 -10.869 -1.178 1.00 84.06 174 ARG A C 1
ATOM 1432 O O . ARG A 1 174 ? 16.822 -11.627 -0.708 1.00 84.06 174 ARG A O 1
ATOM 1439 N N . TYR A 1 175 ? 18.663 -10.371 -0.454 1.00 84.50 175 TYR A N 1
ATOM 1440 C CA . TYR A 1 175 ? 18.868 -10.723 0.952 1.00 84.50 175 TYR A CA 1
ATOM 1441 C C . TYR A 1 175 ? 17.703 -10.280 1.858 1.00 84.50 175 TYR A C 1
ATOM 1443 O O . TYR A 1 175 ? 17.205 -11.063 2.664 1.00 84.50 175 TYR A O 1
ATOM 1451 N N . LEU A 1 176 ? 17.234 -9.033 1.732 1.00 83.06 176 LEU A N 1
ATOM 1452 C CA . LEU A 1 176 ? 16.199 -8.486 2.621 1.00 83.06 176 LEU A CA 1
ATOM 1453 C C . LEU A 1 176 ? 14.786 -8.962 2.262 1.00 83.06 176 LEU A C 1
ATOM 1455 O O . LEU A 1 176 ? 13.980 -9.294 3.137 1.00 83.06 176 LEU A O 1
ATOM 1459 N N . ILE A 1 177 ? 14.463 -8.976 0.973 1.00 78.88 177 ILE A N 1
ATOM 1460 C CA . ILE A 1 177 ? 13.104 -9.195 0.466 1.00 78.88 177 ILE A CA 1
ATOM 1461 C C . ILE A 1 177 ? 12.889 -10.657 0.062 1.00 78.88 177 ILE A C 1
ATOM 1463 O O . ILE A 1 177 ? 11.754 -11.132 0.097 1.00 78.88 177 ILE A O 1
ATOM 1467 N N . GLY A 1 178 ? 13.968 -11.409 -0.160 1.00 73.19 178 GLY A N 1
ATOM 1468 C CA . GLY A 1 178 ? 13.938 -12.760 -0.712 1.00 73.19 178 GLY A CA 1
ATOM 1469 C C . GLY A 1 178 ? 13.829 -12.742 -2.237 1.00 73.19 178 GLY A C 1
ATOM 1470 O O . GLY A 1 178 ? 13.674 -11.689 -2.858 1.00 73.19 178 GLY A O 1
ATOM 1471 N N . ASN A 1 179 ? 13.848 -13.929 -2.842 1.00 63.22 179 ASN A N 1
ATOM 1472 C CA . ASN A 1 179 ? 13.678 -14.092 -4.291 1.00 63.22 179 ASN A CA 1
ATOM 1473 C C . ASN A 1 179 ? 12.251 -13.752 -4.772 1.00 63.22 179 ASN A C 1
ATOM 1475 O O . ASN A 1 179 ? 11.998 -13.724 -5.965 1.00 63.22 179 ASN A O 1
ATOM 1479 N N . ASN A 1 180 ? 11.320 -13.423 -3.870 1.00 58.03 180 ASN A N 1
ATOM 1480 C CA . ASN A 1 180 ? 9.934 -13.084 -4.217 1.00 58.03 180 ASN A CA 1
ATOM 1481 C C . ASN A 1 180 ? 9.795 -11.808 -5.069 1.00 58.03 180 ASN A C 1
ATOM 1483 O O . ASN A 1 180 ? 8.746 -11.597 -5.659 1.00 58.03 180 ASN A O 1
ATOM 1487 N N . LEU A 1 181 ? 10.839 -10.978 -5.165 1.00 63.94 181 LEU A N 1
ATOM 1488 C CA . LEU A 1 181 ? 10.944 -9.848 -6.105 1.00 63.94 181 LEU A CA 1
ATOM 1489 C C . LEU A 1 181 ? 11.298 -10.287 -7.545 1.00 63.94 181 LEU A C 1
ATOM 1491 O O . LEU A 1 181 ? 11.847 -9.495 -8.312 1.00 63.94 181 LEU A O 1
ATOM 1495 N N . ASN A 1 182 ? 11.065 -11.562 -7.874 1.00 53.78 182 ASN A N 1
ATOM 1496 C CA . ASN A 1 182 ? 11.499 -12.216 -9.105 1.00 53.78 182 ASN A CA 1
ATOM 1497 C C . ASN A 1 182 ? 11.231 -11.360 -10.346 1.00 53.78 182 ASN A C 1
ATOM 1499 O O . ASN A 1 182 ? 10.114 -10.880 -10.497 1.00 53.78 182 ASN A O 1
ATOM 1503 N N . ILE A 1 183 ? 12.261 -11.254 -11.204 1.00 57.31 183 ILE A N 1
ATOM 1504 C CA . ILE A 1 183 ? 12.359 -10.900 -12.645 1.00 57.31 183 ILE A CA 1
ATOM 1505 C C . ILE A 1 183 ? 11.503 -9.720 -13.152 1.00 57.31 183 ILE A C 1
ATOM 1507 O O . ILE A 1 183 ? 12.011 -8.826 -13.824 1.00 57.31 183 ILE A O 1
ATOM 1511 N N . LYS A 1 184 ? 10.218 -9.708 -12.812 1.00 63.66 184 LYS A N 1
ATOM 1512 C CA . LYS A 1 184 ? 9.184 -8.741 -13.171 1.00 63.66 184 LYS A CA 1
ATOM 1513 C C . LYS A 1 184 ? 9.350 -7.378 -12.494 1.00 63.66 184 LYS A C 1
ATOM 1515 O O . LYS A 1 184 ? 8.818 -6.390 -12.971 1.00 63.66 184 LYS A O 1
ATOM 1520 N N . GLY A 1 185 ? 10.041 -7.293 -11.353 1.00 73.62 185 GLY A N 1
ATOM 1521 C CA . GLY A 1 185 ? 10.236 -6.015 -10.640 1.00 73.62 185 GLY A CA 1
ATOM 1522 C C . GLY A 1 185 ? 9.075 -5.541 -9.786 1.00 73.62 185 GLY A C 1
ATOM 1523 O O . GLY A 1 185 ? 9.059 -4.400 -9.313 1.00 73.62 185 GLY A O 1
ATOM 1524 N N . TYR A 1 186 ? 8.114 -6.425 -9.558 1.00 84.38 186 TYR A N 1
ATOM 1525 C CA . TYR A 1 186 ? 6.934 -6.162 -8.761 1.00 84.38 186 TYR A CA 1
ATOM 1526 C C . TYR A 1 186 ? 6.445 -7.442 -8.088 1.00 84.38 186 TYR A C 1
ATOM 1528 O O . TYR A 1 186 ? 6.800 -8.541 -8.512 1.00 84.38 186 TYR A O 1
ATOM 1536 N N . ILE A 1 187 ? 5.658 -7.304 -7.019 1.00 85.88 187 ILE A N 1
ATOM 1537 C CA . ILE A 1 187 ? 5.017 -8.462 -6.386 1.00 85.88 187 ILE A CA 1
ATOM 1538 C C . ILE A 1 187 ? 3.689 -8.721 -7.086 1.00 85.88 187 ILE A C 1
ATOM 1540 O O . ILE A 1 187 ? 2.825 -7.849 -7.114 1.00 85.88 187 ILE A O 1
ATOM 1544 N N . ASP A 1 188 ? 3.529 -9.920 -7.635 1.00 88.75 188 ASP A N 1
ATOM 1545 C CA . ASP A 1 188 ? 2.308 -10.373 -8.304 1.00 88.75 188 ASP A CA 1
ATOM 1546 C C . ASP A 1 188 ? 1.410 -11.237 -7.407 1.00 88.75 188 ASP A C 1
ATOM 1548 O O . ASP A 1 188 ? 0.242 -11.447 -7.723 1.00 88.75 188 ASP A O 1
ATOM 1552 N N . HIS A 1 189 ? 1.925 -11.716 -6.273 1.00 91.38 189 HIS A N 1
ATOM 1553 C CA . HIS A 1 189 ? 1.168 -12.543 -5.342 1.00 91.38 189 HIS A CA 1
ATOM 1554 C C . HIS A 1 189 ? 0.435 -11.691 -4.306 1.00 91.38 189 HIS A C 1
ATOM 1556 O O . HIS A 1 189 ? 1.071 -11.019 -3.496 1.00 91.38 189 HIS A O 1
ATOM 1562 N N . PHE A 1 190 ? -0.882 -11.820 -4.211 1.00 95.62 190 PHE A N 1
ATOM 1563 C CA . PHE A 1 190 ? -1.715 -11.165 -3.192 1.00 95.62 190 PHE A CA 1
ATOM 1564 C C . PHE A 1 190 ? -2.701 -12.164 -2.594 1.00 95.62 190 PHE A C 1
ATOM 1566 O O . PHE A 1 190 ? -2.909 -13.240 -3.139 1.00 95.62 190 PHE A O 1
ATOM 1573 N N . ASP A 1 191 ? -3.302 -11.849 -1.452 1.00 97.25 191 ASP A N 1
ATOM 1574 C CA . ASP A 1 191 ? -4.388 -12.684 -0.939 1.00 97.25 191 ASP A CA 1
ATOM 1575 C C . ASP A 1 191 ? -5.700 -12.306 -1.628 1.00 97.25 191 ASP A C 1
ATOM 1577 O O . ASP A 1 191 ? -6.432 -13.181 -2.089 1.00 97.25 191 ASP A O 1
ATOM 1581 N N . ILE A 1 192 ? -5.982 -11.004 -1.741 1.00 98.06 192 ILE A N 1
ATOM 1582 C CA . ILE A 1 192 ? -7.255 -10.494 -2.256 1.00 98.06 192 ILE A CA 1
ATOM 1583 C C . ILE A 1 192 ? -7.012 -9.294 -3.179 1.00 98.06 192 ILE A C 1
ATOM 1585 O O . ILE A 1 192 ? -6.321 -8.347 -2.811 1.00 98.06 192 ILE A O 1
ATOM 1589 N N . LEU A 1 193 ? -7.626 -9.294 -4.358 1.00 98.19 193 LEU A N 1
ATOM 1590 C CA . LEU A 1 193 ? -7.669 -8.139 -5.259 1.00 98.19 193 LEU A CA 1
ATOM 1591 C C . LEU A 1 193 ? -9.056 -7.503 -5.259 1.00 98.19 193 LEU A C 1
ATOM 1593 O O . LEU A 1 193 ? -10.057 -8.212 -5.249 1.00 98.19 193 LEU A O 1
ATOM 1597 N N . HIS A 1 194 ? -9.112 -6.175 -5.320 1.00 97.50 194 HIS A N 1
ATOM 1598 C CA . HIS A 1 194 ? -10.337 -5.395 -5.495 1.00 97.50 194 HIS A CA 1
ATOM 1599 C C . HIS A 1 194 ? -10.182 -4.536 -6.747 1.00 97.50 194 HIS A C 1
ATOM 1601 O O . HIS A 1 194 ? -9.543 -3.484 -6.711 1.00 97.50 194 HIS A O 1
ATOM 1607 N N . VAL A 1 195 ? -10.720 -5.019 -7.865 1.00 96.00 195 VAL A N 1
ATOM 1608 C CA . VAL A 1 195 ? -10.478 -4.445 -9.194 1.00 96.00 195 VAL A CA 1
ATOM 1609 C C . VAL A 1 195 ? -11.756 -4.389 -10.033 1.00 96.00 195 VAL A C 1
ATOM 1611 O O . VAL A 1 195 ? -12.605 -5.269 -9.890 1.00 96.00 195 VAL A O 1
ATOM 1614 N N . PRO A 1 196 ? -11.922 -3.400 -10.925 1.00 94.62 196 PRO A N 1
ATOM 1615 C CA . PRO A 1 196 ? -13.076 -3.328 -11.819 1.00 94.62 196 PRO A CA 1
ATOM 1616 C C . PRO A 1 196 ? -13.111 -4.490 -12.819 1.00 94.62 196 PRO A C 1
ATOM 1618 O O . PRO A 1 196 ? -14.188 -5.015 -13.107 1.00 94.62 196 PRO A O 1
ATOM 1621 N N . PHE A 1 197 ? -11.936 -4.945 -13.272 1.00 95.00 197 PHE A N 1
ATOM 1622 C CA . PHE A 1 197 ? -11.795 -5.962 -14.315 1.00 95.00 197 PHE A CA 1
ATOM 1623 C C . PHE A 1 197 ? -10.960 -7.176 -13.848 1.00 95.00 197 PHE A C 1
ATOM 1625 O O . PHE A 1 197 ? -9.781 -7.308 -14.207 1.00 95.00 197 PHE A O 1
ATOM 1632 N N . PRO A 1 198 ? -11.530 -8.081 -13.022 1.00 96.00 198 PRO A N 1
ATOM 1633 C CA . PRO A 1 198 ? -10.840 -9.281 -12.539 1.00 96.00 198 PRO A CA 1
ATOM 1634 C C . PRO A 1 198 ? -10.223 -10.143 -13.646 1.00 96.00 198 PRO A C 1
ATOM 1636 O O . PRO A 1 198 ? -9.151 -10.710 -13.460 1.00 96.00 198 PRO A O 1
ATOM 1639 N N . GLU A 1 199 ? -10.880 -10.232 -14.798 1.00 95.62 199 GLU A N 1
ATOM 1640 C CA . GLU A 1 199 ? -10.443 -10.993 -15.967 1.00 95.62 199 GLU A CA 1
ATOM 1641 C C . GLU A 1 199 ? -9.085 -10.534 -16.518 1.00 95.62 199 GLU A C 1
ATOM 1643 O O . GLU A 1 199 ? -8.262 -11.369 -16.896 1.00 95.62 199 GLU A O 1
ATOM 1648 N N . TYR A 1 200 ? -8.805 -9.229 -16.505 1.00 95.12 200 TYR A N 1
ATOM 1649 C CA . TYR A 1 200 ? -7.498 -8.700 -16.891 1.00 95.12 200 TYR A CA 1
ATOM 1650 C C . TYR A 1 200 ? -6.490 -8.838 -15.752 1.00 95.12 200 TYR A C 1
ATOM 1652 O O . TYR A 1 200 ? -5.345 -9.216 -15.986 1.00 95.12 200 TYR A O 1
ATOM 1660 N N . ALA A 1 201 ? -6.917 -8.618 -14.508 1.00 95.06 201 ALA A N 1
ATOM 1661 C CA . ALA A 1 201 ? -6.036 -8.738 -13.351 1.00 95.06 201 ALA A CA 1
ATOM 1662 C C . ALA A 1 201 ? -5.508 -10.172 -13.145 1.00 95.06 201 ALA A C 1
ATOM 1664 O O . ALA A 1 201 ? -4.347 -10.344 -12.780 1.00 95.06 201 ALA A O 1
ATOM 1665 N N . LYS A 1 202 ? -6.313 -11.205 -13.436 1.00 96.06 202 LYS A N 1
ATOM 1666 C CA . LYS A 1 202 ? -5.908 -12.626 -13.376 1.00 96.06 202 LYS A CA 1
ATOM 1667 C C . LYS A 1 202 ? -4.756 -12.980 -14.321 1.00 96.06 202 LYS A C 1
ATOM 1669 O O . LYS A 1 202 ? -4.048 -13.947 -14.073 1.00 96.06 202 LYS A O 1
ATOM 1674 N N . LYS A 1 203 ? -4.544 -12.199 -15.385 1.00 94.25 203 LYS A N 1
ATOM 1675 C CA . LYS A 1 203 ? -3.412 -12.376 -16.310 1.00 94.25 203 LYS A CA 1
ATOM 1676 C C . LYS A 1 203 ? -2.096 -11.821 -15.749 1.00 94.25 203 LYS A C 1
ATOM 1678 O O . LYS A 1 203 ? -1.033 -12.139 -16.268 1.00 94.25 203 LYS A O 1
ATOM 1683 N N . ILE A 1 204 ? -2.164 -10.986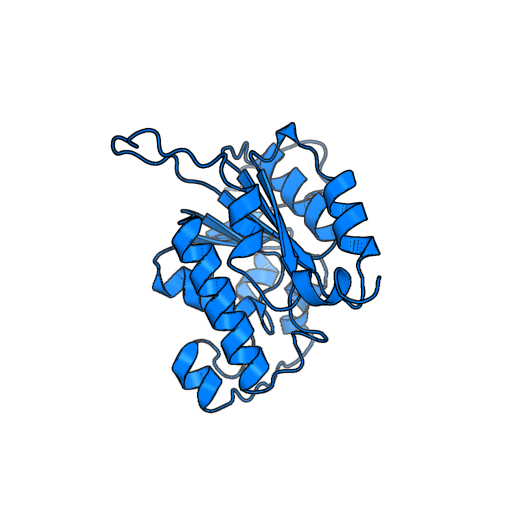 -14.709 1.00 92.19 204 ILE A N 1
ATOM 1684 C CA . ILE A 1 204 ? -1.021 -10.259 -14.137 1.00 92.19 204 ILE A CA 1
ATOM 1685 C C . ILE A 1 204 ? -0.652 -10.801 -12.755 1.00 92.19 204 ILE A C 1
ATOM 1687 O O . ILE A 1 204 ? 0.527 -10.997 -12.457 1.00 92.19 204 ILE A O 1
ATOM 1691 N N . PHE A 1 205 ? -1.665 -10.990 -11.908 1.00 93.50 205 PHE A N 1
ATOM 1692 C CA . PHE A 1 205 ? -1.530 -11.260 -10.483 1.00 93.50 205 PHE A CA 1
ATOM 1693 C C . PHE A 1 205 ? -1.967 -12.681 -10.156 1.00 93.50 205 PHE A C 1
ATOM 1695 O O . PHE A 1 205 ? -2.955 -13.159 -10.708 1.00 93.50 205 PHE A O 1
ATOM 1702 N N . ASN A 1 206 ? -1.290 -13.303 -9.194 1.00 93.75 206 ASN A N 1
ATOM 1703 C CA . ASN A 1 206 ? -1.699 -14.555 -8.570 1.00 93.75 206 ASN A CA 1
ATOM 1704 C C . ASN A 1 206 ? -2.339 -14.255 -7.207 1.00 93.75 206 ASN A C 1
ATOM 1706 O O . ASN A 1 206 ? -1.638 -13.952 -6.237 1.00 93.75 206 ASN A O 1
ATOM 1710 N N . ALA A 1 207 ? -3.668 -14.307 -7.127 1.00 96.19 207 ALA A N 1
ATOM 1711 C CA . ALA A 1 207 ? -4.391 -14.050 -5.891 1.00 96.19 207 ALA A CA 1
ATOM 1712 C C . ALA A 1 207 ? -5.402 -15.137 -5.549 1.00 96.19 207 ALA A C 1
ATOM 1714 O O . ALA A 1 207 ? -5.986 -15.765 -6.428 1.00 96.19 207 ALA A O 1
ATOM 1715 N N . LYS A 1 208 ? -5.643 -15.329 -4.247 1.00 96.06 208 LYS A N 1
ATOM 1716 C CA . LYS A 1 208 ? -6.618 -16.318 -3.760 1.00 96.06 208 LYS A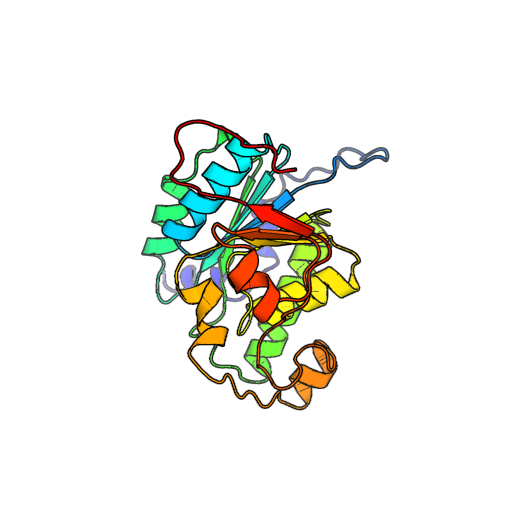 CA 1
ATOM 1717 C C . LYS A 1 208 ? -8.052 -15.890 -4.066 1.00 96.06 208 LYS A C 1
ATOM 1719 O O . LYS A 1 208 ? -8.913 -16.736 -4.279 1.00 96.06 208 LYS A O 1
ATOM 1724 N N . LYS A 1 209 ? -8.318 -14.579 -4.070 1.00 97.19 209 LYS A N 1
ATOM 1725 C CA . LYS A 1 209 ? -9.640 -14.007 -4.346 1.00 97.19 209 LYS A CA 1
ATOM 1726 C C . LYS A 1 209 ? -9.541 -12.745 -5.197 1.00 97.19 209 LYS A C 1
ATOM 1728 O O . LYS A 1 209 ? -8.668 -11.908 -4.977 1.00 97.19 209 LYS A O 1
ATOM 1733 N N . TYR A 1 210 ? -10.500 -12.577 -6.102 1.00 97.38 210 TYR A N 1
ATOM 1734 C CA . TYR A 1 210 ? -10.691 -11.360 -6.885 1.00 97.38 210 TYR A CA 1
ATOM 1735 C C . TYR A 1 210 ? -12.113 -10.857 -6.652 1.00 97.38 210 TYR A C 1
ATOM 1737 O O . TYR A 1 210 ? -13.074 -11.576 -6.904 1.00 97.38 210 TYR A O 1
ATOM 1745 N N . ASN A 1 211 ? -12.239 -9.627 -6.174 1.00 94.94 211 ASN A N 1
ATOM 1746 C CA . ASN A 1 211 ? -13.503 -8.939 -5.980 1.00 94.94 211 ASN A CA 1
ATOM 1747 C C . ASN A 1 211 ? -13.666 -7.895 -7.079 1.00 94.94 211 ASN A C 1
ATOM 1749 O O . ASN A 1 211 ? -12.768 -7.075 -7.295 1.00 94.94 211 ASN A O 1
ATOM 1753 N N . ARG A 1 212 ? -14.830 -7.890 -7.730 1.00 94.25 212 ARG A N 1
ATOM 1754 C CA . ARG A 1 212 ? -15.201 -6.815 -8.645 1.00 94.25 212 ARG A CA 1
ATOM 1755 C C . ARG A 1 212 ? -15.506 -5.549 -7.839 1.00 94.25 212 ARG A C 1
ATOM 1757 O O . ARG A 1 212 ? -16.369 -5.567 -6.966 1.00 94.25 212 ARG A O 1
ATOM 1764 N N . PHE A 1 213 ? -14.783 -4.465 -8.108 1.00 92.19 213 PHE A N 1
ATOM 1765 C CA . PHE A 1 213 ? -14.866 -3.213 -7.350 1.00 92.19 213 PHE A CA 1
ATOM 1766 C C . PHE A 1 213 ? -14.791 -1.988 -8.269 1.00 92.19 213 PHE A C 1
ATOM 1768 O O . PHE A 1 213 ? -13.870 -1.864 -9.069 1.00 92.19 213 PHE A O 1
ATOM 1775 N N . PHE A 1 214 ? -15.738 -1.060 -8.104 1.00 86.19 214 PHE A N 1
ATOM 1776 C CA . PHE A 1 214 ? -15.788 0.224 -8.807 1.00 86.19 214 PHE A CA 1
ATOM 1777 C C . PHE A 1 214 ? -16.033 1.347 -7.794 1.00 86.19 214 PHE A C 1
ATOM 1779 O O . PHE A 1 214 ? -17.136 1.456 -7.262 1.00 86.19 214 PHE A O 1
ATOM 1786 N N . ALA A 1 215 ? -15.051 2.219 -7.545 1.00 75.69 215 ALA A N 1
ATOM 1787 C CA . ALA A 1 215 ? -15.237 3.320 -6.588 1.00 75.69 215 ALA A CA 1
ATOM 1788 C C . ALA A 1 215 ? -16.303 4.344 -7.000 1.00 75.69 215 ALA A C 1
ATOM 1790 O O . ALA A 1 215 ? -16.886 4.996 -6.139 1.00 75.69 215 ALA A O 1
ATOM 1791 N N . TRP A 1 216 ? -16.581 4.479 -8.299 1.00 63.19 216 TRP A N 1
ATOM 1792 C CA . TRP A 1 216 ? -17.547 5.451 -8.821 1.00 63.19 216 TRP A CA 1
ATOM 1793 C C . TRP A 1 216 ? -18.994 4.949 -8.844 1.00 63.19 216 TRP A C 1
ATOM 1795 O O . TRP A 1 216 ? -19.893 5.711 -9.202 1.00 63.19 216 TRP A O 1
ATOM 1805 N N . ARG A 1 217 ? -19.259 3.695 -8.453 1.00 51.06 217 ARG A N 1
ATOM 1806 C CA . ARG A 1 217 ? -20.630 3.178 -8.415 1.00 51.06 217 ARG A CA 1
ATOM 1807 C C . ARG A 1 217 ? -21.352 3.708 -7.173 1.00 51.06 217 ARG A C 1
ATOM 1809 O O . ARG A 1 217 ? -21.256 3.152 -6.081 1.00 51.06 217 ARG A O 1
ATOM 1816 N N . LYS A 1 218 ? -22.096 4.804 -7.341 1.00 39.16 218 LYS A N 1
ATOM 1817 C CA . LYS A 1 218 ? -23.270 5.071 -6.501 1.00 39.16 218 LYS A CA 1
ATOM 1818 C C . LYS A 1 218 ? -24.294 3.978 -6.822 1.00 39.16 218 LYS A C 1
ATOM 1820 O O . LYS A 1 218 ? -24.898 4.027 -7.884 1.00 39.16 218 LYS A O 1
ATOM 1825 N N . GLY A 1 219 ? -24.463 3.019 -5.917 1.00 42.78 219 GLY A N 1
ATOM 1826 C CA . GLY A 1 219 ? -25.489 1.981 -6.026 1.00 42.78 219 GLY A CA 1
ATOM 1827 C C . GLY A 1 219 ? -24.985 0.654 -6.598 1.00 42.78 219 GLY A C 1
ATOM 1828 O O . GLY A 1 219 ? -24.253 0.610 -7.584 1.00 42.78 219 GLY A O 1
ATOM 1829 N N . ASP A 1 220 ? -25.427 -0.408 -5.932 1.00 36.25 220 ASP A N 1
ATOM 1830 C CA . ASP A 1 220 ? -25.498 -1.807 -6.359 1.00 36.25 220 ASP A CA 1
ATOM 1831 C C . ASP A 1 220 ? -24.221 -2.660 -6.299 1.00 36.25 220 ASP A C 1
ATOM 1833 O O . ASP A 1 220 ? -23.382 -2.735 -7.204 1.00 36.25 220 ASP A O 1
ATOM 1837 N N . VAL A 1 221 ? -24.154 -3.391 -5.181 1.00 38.53 221 VAL A N 1
ATOM 1838 C CA . VAL A 1 221 ? -23.443 -4.661 -5.040 1.00 38.53 221 VAL A CA 1
ATOM 1839 C C . VAL A 1 221 ? -24.145 -5.673 -5.944 1.00 38.53 221 VAL A C 1
ATOM 1841 O O . VAL A 1 221 ? -25.254 -6.099 -5.643 1.00 38.53 221 VAL A O 1
ATOM 1844 N N . LEU A 1 222 ? -23.491 -6.088 -7.027 1.00 42.12 222 LEU A N 1
ATOM 1845 C CA . LEU A 1 222 ? -23.815 -7.365 -7.654 1.00 42.12 222 LEU A CA 1
ATOM 1846 C C . LEU A 1 222 ? -22.953 -8.420 -6.965 1.00 42.12 222 LEU A C 1
ATOM 1848 O O . LEU A 1 222 ? -21.729 -8.423 -7.116 1.00 42.12 222 LEU A O 1
ATOM 1852 N N . GLN A 1 223 ? -23.597 -9.275 -6.169 1.00 35.16 223 GLN A N 1
ATOM 1853 C CA . GLN A 1 223 ? -23.073 -10.616 -5.938 1.00 35.16 223 GLN A CA 1
ATOM 1854 C C . GLN A 1 223 ? -23.043 -11.288 -7.313 1.00 35.16 223 GLN A C 1
ATOM 1856 O O . GLN A 1 223 ? -24.054 -11.306 -8.007 1.00 35.16 223 GLN A O 1
ATOM 1861 N N . GLY A 1 224 ? -21.854 -11.686 -7.753 1.00 35.28 224 GLY A N 1
ATOM 1862 C CA . GLY A 1 224 ? -21.690 -12.465 -8.972 1.00 35.28 224 GLY A CA 1
ATOM 1863 C C . GLY A 1 224 ? -21.664 -13.940 -8.609 1.00 35.28 224 GLY A C 1
ATOM 1864 O O . GLY A 1 224 ? -20.920 -14.304 -7.692 1.00 35.28 224 GLY A O 1
ATOM 1865 N N . ASP A 1 225 ? -22.489 -14.700 -9.326 1.00 33.00 225 ASP A N 1
ATOM 1866 C CA . ASP A 1 225 ? -22.489 -16.162 -9.433 1.00 33.00 225 ASP A CA 1
ATOM 1867 C C . ASP A 1 225 ? -21.100 -16.741 -9.767 1.00 33.00 225 ASP A C 1
ATOM 1869 O O . ASP A 1 225 ? -20.308 -16.061 -10.473 1.00 33.00 225 ASP A O 1
#

Organism: Neisseria meningitidis serogroup B (strain ATCC BAA-335 / MC58) (NCBI:txid122586)

pLDDT: mean 80.93, std 21.1, range [31.67, 98.44]

Sequence (225 aa):
MLKKIKKALFQPKKFFQDSMWLTTSPFYLTPPRNNLFVISNLGQLNQVQSLIKIQKLTNNLLVILYTSKNLKMPKLVHQSANKNLFESIYLFELPRSPNNITPKKLLYIYRSYKKILNIIQPAHLYMLSFTGHYSYLISIAKKKNITTHLIDEGTGTYAPLLESFSYHPTKLERYLIGNNLNIKGYIDHFDILHVPFPEYAKKIFNAKKYNRFFAWRKGDVLQGD

Nearest PDB structures (foldseek):
  5wc8-assembly1_M  TM=8.224E-01  e=1.859E-16  Mannheimia haemolytica
  4neq-assembly1_A-2  TM=5.418E-01  e=6.052E-04  Methanocaldococcus jannaschii DSM 2661
  3ot5-assembly6_B-3  TM=5.405E-01  e=3.907E-04  Listeria monocytogenes EGD-e
  6vlc-assembly1_A  TM=5.287E-01  e=1.062E-03  Neisseria meningitidis Z2491
  3ot5-assembly5_A  TM=5.830E-01  e=1.142E-02  Listeria monocytogenes EGD-e

Mean predicted aligned error: 9.7 Å

Radius of gyration: 18.2 Å; Cα contacts (8 Å, |Δi|>4): 309; chains: 1; bounding box: 48×46×53 Å

Secondary structure (DSSP, 8-state):
-TTTTHHHHH-TTTTTTTTTT-------S-----EEEEESSHHHHHHHHHHHHHHT--SEEEEEEEETTBSHHHHHHHHHS-GGG-SEEEEEEEPSSTTS--HHHHHHHHHHHHHHHHHH--SEEEES--BTTHHHHHHHHHHTTPEEEEE--SHHHHGGGTS-------HHHHHHH-GGGTTTSB--EEEEEEES-HHHHTTT-EEEEEEE--TT--S------

Solvent-accessible surface area (backbone atoms only — not comparable to full-atom values): 13210 Å² total; per-residue (Å²): 128,79,69,67,71,62,48,80,80,74,44,84,70,59,67,50,62,79,45,73,79,69,72,81,68,87,78,74,93,75,81,80,75,28,34,35,38,51,40,63,51,61,71,51,48,54,40,51,56,34,49,34,61,77,71,64,58,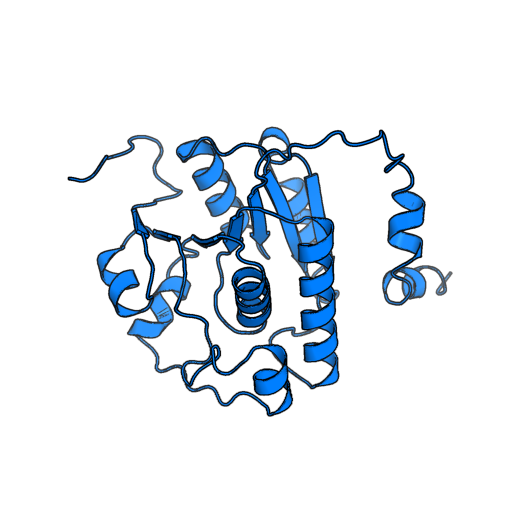62,62,23,34,39,36,36,42,35,29,89,89,48,65,63,55,51,50,52,39,62,71,68,51,63,63,91,64,33,84,45,78,43,82,41,80,45,64,75,61,63,70,68,75,43,76,69,56,47,52,50,53,49,51,50,45,52,50,50,51,68,72,67,58,42,46,32,40,39,29,56,65,42,46,56,58,42,32,50,49,52,41,55,34,52,80,66,74,25,44,36,34,44,38,60,69,53,72,77,69,54,41,74,81,80,44,89,53,81,35,83,78,51,76,67,47,38,68,75,56,34,74,68,53,48,57,50,43,32,51,42,74,40,46,33,36,36,25,71,54,50,80,63,46,59,78,69,35,54,53,81,39,75,40,78,40,60,65,84,58,85,70,81,87,76,86,76,133

Foldseek 3Di:
DVPVVVPVPPDPPVVCVVVVVPPDDPDDDDDDQAEEEEEAAQLSLLQVVLCCVVVVDPRYEYEHEDEPVDPPGVVVSVVPHDCVSYPYYHYDYAYPPLLPDDLVSLVVLLVVLLVVCVVVVHLEYEYADFAGSVVSNVLSCVVSNRAYEYEHSPVNLLVVVVDQAADDDDPSCCVRRNCCCPGRRGHQEGAEYADCCVPSNVVRHDYVYYHRHDSPDPDDDDPDD

InterPro domains:
  IPR010866 Alpha-2,8-polysialyltransferase [PF07388] (35-214)

=== Feature glossary ===
Each block in this record encodes a different view of the same protein. In brief:

Predicted aligned error. PAE(i, j) answers: if I align the predicted and true structures on residue i, how far off (in Å) do I expect residue j to be? A block-diagonal PAE matrix with low values on the blocks and high values off-diagonal is the signature of a multi-domain protein with confidently predicted domains but uncertain inter-domain orientation.

Contact-map, Ramachandran, and PAE plots. Plot images: a contact map (which residues are close in 3D, as an N×N binary image), a Ramachandran scatter (backbone torsion angles, revealing secondary-structure composition at a glance), and — for AlphaFold structures — a PAE heatmap (pairwise prediction confidence).

Backbone torsions (φ/ψ). φ (phi) and ψ (psi) are the two rotatable backbone dihedrals per residue: φ is the C(i-1)–N–Cα–C torsion, ψ is the N–Cα–C–N(i+1) torsion, both in degrees on (−180°, 180°]. α-helical residues cluster near (−60°, −45°); β-strand residues near (−120°, +130°). A Ramachandran plot is simply a scatter of (φ, ψ) for every residue.

Foldseek 3Di. A 3Di character summarizes, for each residue, the relative orientation of the Cα frame of its nearest spatial neighbor. Because it encodes fold topology rather than chemistry, 3Di alignments detect remote structural similarity that sequence alignment misses.

Radius of gyration, Cα contacts, bounding box. Three whole-structure scalars: the radius of gyration (RMS distance of Cα from centroid, in Å), the count of Cα–Cα contacts (pairs closer than 8 Å and separated by more than four residues in sequence — i.e. tertiary, not local, contacts), and the bounding-box dimensions. Together they distinguish compact globular folds from extended fibres or disordered chains.

Sequence. Sequence gives the chain of amino acids in standard one-letter code (A=alanine, C=cysteine, …, Y=tyrosine), read N→C. It is the only feature that is directly encoded by the gene; all structural features are derived from the folded form of this sequence.

mmCIF coordinates. Atomic coordinates in PDBx/mmCIF format — the same representation the Protein Data Bank distributes. Each line of the _atom_site loop places one backbone atom in Cartesian space (units: ångströms, origin: arbitrary).

Secondary structure (3-state, P-SEA). Three-state secondary structure (P-SEA) collapses the eight DSSP classes into helix (a), strand (b), and coil (c). P-SEA assigns these from Cα geometry alone — distances and angles — without requiring backbone oxygens, so it works on any Cα trace.

InterPro / GO / CATH / organism. Functional annotations link the protein to curated databases. InterPro entries identify conserved domains and families by matching the sequence against member-database signatures (Pfam, PROSITE, CDD, …). Gene Ontology (GO) terms describe molecular function, biological process, and cellular component in a controlled vocabulary. CATH places the structure in a hierarchical fold classification (Class/Architecture/Topology/Homologous-superfamily). The organism is the source species.

B-factor. B-factor (Debye–Waller factor) reflects atomic displacement in the crystal lattice. It is an experimental observable (units Å²), not a prediction; low values mean the atom is pinned down, high values mean it moves or is heterogeneous across the crystal.

Rendered structure images. Structure images are PyMOL renders from six orthogonal camera directions. Cartoon representation draws helices as coils and strands as arrows; sticks shows the backbone as bonds; surface shows the solvent-excluded envelope. Rainbow coloring maps sequence position to hue (blue→red, N→C); chain coloring assigns a distinct color per polypeptide.

Solvent-accessible surface area. Solvent-accessible surface area (SASA) is the area in Å² traced out by the centre of a 1.4 Å probe sphere (a water molecule) rolled over the protein's van der Waals surface (Shrake–Rupley / Lee–Richards construction). Buried residues have near-zero SASA; fully exposed residues can exceed 200 Å². The total SASA scales roughly with the number of surface residues.

Secondary structure (8-state, DSSP). The SS8 string is DSSP's per-residue secondary-structure call. α-helix (H) means an i→i+4 H-bond ladder; β-strand (E) means the residue participates in a β-sheet; 3₁₀ (G) and π (I) are tighter and wider helices; T/S are turns/bends; '-' is loop.

pLDDT. For AlphaFold models, the B-factor field carries pLDDT — the model's own estimate of local accuracy on a 0–100 scale. Regions with pLDDT<50 should be treated as essentially unmodeled; they often correspond to intrinsically disordered segments.

Nearest PDB structures. Nearest PDB neighbors are the top structural matches found by Foldseek when searching this structure against the entire Protein Data Bank. Each hit reports a TM-score (0 to 1; >0.5 almost always implies the same fold) and an E-value. These are *structural* homologs — they may share no detectable sequence similarity.